Protein AF-A0A2V7U6R6-F1 (afdb_monomer)

pLDDT: mean 90.4, std 16.27, range [39.09, 98.88]

Secondary structure (DSSP, 8-state):
-------------------S---HHHHHHHHHHHTT-S-HHHHHHHHHHHHHH-GGGHHHHHHHTT-SSHHHHHHHHHHHHHHGGGGGGGHHHHHHHTT-S-HHHHHHHHHHHHHHGGGGGGGHHHHHHHTT-SSHHHHHHHHHHHHHH-GGGGGGHHHHHHHTTSGGGHHHHHHHHHHHH--

Structure (mmCIF, N/CA/C/O backbone):
data_AF-A0A2V7U6R6-F1
#
_entry.id   AF-A0A2V7U6R6-F1
#
loop_
_atom_site.group_PDB
_atom_site.id
_atom_site.type_symbol
_atom_site.label_atom_id
_atom_site.label_alt_id
_atom_site.label_comp_id
_atom_site.label_asym_id
_atom_site.label_entity_id
_atom_site.label_seq_id
_atom_site.pdbx_PDB_ins_code
_atom_site.Cartn_x
_atom_site.Cartn_y
_atom_site.Cartn_z
_atom_site.occupancy
_atom_site.B_iso_or_equiv
_atom_site.auth_seq_id
_atom_site.auth_comp_id
_atom_site.auth_asym_id
_atom_site.auth_atom_id
_atom_site.pdbx_PDB_model_num
ATOM 1 N N . MET A 1 1 ? -28.317 -16.680 -67.227 1.00 41.88 1 MET A N 1
ATOM 2 C CA . MET A 1 1 ? -26.909 -16.302 -67.481 1.00 41.88 1 MET A CA 1
ATOM 3 C C . MET A 1 1 ? -26.491 -15.256 -66.452 1.00 41.88 1 MET A C 1
ATOM 5 O O . MET A 1 1 ? -27.172 -14.253 -66.350 1.00 41.88 1 MET A O 1
ATOM 9 N N . ARG A 1 2 ? -25.462 -15.595 -65.658 1.00 39.09 2 ARG A N 1
ATOM 10 C CA . ARG A 1 2 ? -24.520 -14.801 -64.825 1.00 39.09 2 ARG A CA 1
ATOM 11 C C . ARG A 1 2 ? -24.892 -13.361 -64.386 1.00 39.09 2 ARG A C 1
ATOM 13 O O . ARG A 1 2 ? -25.171 -12.504 -65.210 1.00 39.09 2 ARG A O 1
ATOM 20 N N . ALA A 1 3 ? -24.781 -13.128 -63.071 1.00 47.62 3 ALA A N 1
ATOM 21 C CA . ALA A 1 3 ? -24.921 -11.853 -62.348 1.00 47.62 3 ALA A CA 1
ATOM 22 C C . ALA A 1 3 ? -23.912 -10.757 -62.784 1.00 47.62 3 ALA A C 1
ATOM 24 O O . ALA A 1 3 ? -22.981 -11.049 -63.536 1.00 47.62 3 ALA A O 1
ATOM 25 N N . PRO A 1 4 ? -24.006 -9.534 -62.216 1.00 53.16 4 PRO A N 1
ATOM 26 C CA . PRO A 1 4 ? -23.049 -9.269 -61.139 1.00 53.16 4 PRO A CA 1
ATOM 27 C C . PRO A 1 4 ? -23.605 -8.515 -59.920 1.00 53.16 4 PRO A C 1
ATOM 29 O O . PRO A 1 4 ? -24.472 -7.646 -60.001 1.00 53.16 4 PRO A O 1
ATOM 32 N N . LEU A 1 5 ? -23.015 -8.873 -58.779 1.00 45.84 5 LEU A N 1
ATOM 33 C CA . LEU A 1 5 ? -23.084 -8.196 -57.494 1.00 45.84 5 LEU A CA 1
ATOM 34 C C . LEU A 1 5 ? -22.634 -6.734 -57.633 1.00 45.84 5 LEU A C 1
ATOM 36 O O . LEU A 1 5 ? -21.580 -6.463 -58.209 1.00 45.84 5 LEU A O 1
ATOM 40 N N . ARG A 1 6 ? -23.383 -5.794 -57.043 1.00 50.56 6 ARG A N 1
ATOM 41 C CA . ARG A 1 6 ? -22.878 -4.439 -56.797 1.00 50.56 6 ARG A CA 1
ATOM 42 C C . ARG A 1 6 ? -22.172 -4.396 -55.444 1.00 50.56 6 ARG A C 1
ATOM 44 O O . ARG A 1 6 ? -22.779 -4.525 -54.388 1.00 50.56 6 ARG A O 1
ATOM 51 N N . LEU A 1 7 ? -20.861 -4.269 -55.583 1.00 43.19 7 LEU A N 1
ATOM 52 C CA . LEU A 1 7 ? -19.788 -4.084 -54.622 1.00 43.19 7 LEU A CA 1
ATOM 53 C C . LEU A 1 7 ? -20.146 -3.138 -53.459 1.00 43.19 7 LEU A C 1
ATOM 55 O O . LEU A 1 7 ? -20.506 -1.981 -53.670 1.00 43.19 7 LEU A O 1
ATOM 59 N N . ALA A 1 8 ? -19.970 -3.633 -52.236 1.00 49.09 8 ALA A N 1
ATOM 60 C CA . ALA A 1 8 ? -19.826 -2.821 -51.039 1.00 49.09 8 ALA A CA 1
ATOM 61 C C . ALA A 1 8 ? -18.382 -2.309 -50.957 1.00 49.09 8 ALA A C 1
ATOM 63 O O . ALA A 1 8 ? -17.461 -3.118 -50.917 1.00 49.09 8 ALA A O 1
ATOM 64 N N . VAL A 1 9 ? -18.184 -0.990 -50.893 1.00 46.62 9 VAL A N 1
ATOM 65 C CA . VAL A 1 9 ? -16.978 -0.378 -50.314 1.00 46.62 9 VAL A CA 1
ATOM 66 C C . VAL A 1 9 ? -17.414 0.916 -49.624 1.00 46.62 9 VAL A C 1
ATOM 68 O O . VAL A 1 9 ? -17.430 1.988 -50.222 1.00 46.62 9 VAL A O 1
ATOM 71 N N . LEU A 1 10 ? -17.809 0.813 -48.355 1.00 44.59 10 LEU A N 1
ATOM 72 C CA . LEU A 1 10 ? -17.808 1.968 -47.464 1.00 44.59 10 LEU A CA 1
ATOM 73 C C . LEU A 1 10 ? -16.345 2.205 -47.082 1.00 44.59 10 LEU A C 1
ATOM 75 O O . LEU A 1 10 ? -15.785 1.498 -46.247 1.00 44.59 10 LEU A O 1
ATOM 79 N N . LEU A 1 11 ? -15.711 3.170 -47.747 1.00 43.97 11 LEU A N 1
ATOM 80 C CA . LEU A 1 11 ? -14.450 3.752 -47.304 1.00 43.97 11 LEU A CA 1
ATOM 81 C C . LEU A 1 11 ? -14.722 4.481 -45.985 1.00 43.97 11 LEU A C 1
ATOM 83 O O . LEU A 1 11 ? -15.041 5.667 -45.971 1.00 43.97 11 LEU A O 1
ATOM 87 N N . VAL A 1 12 ? -14.618 3.763 -44.867 1.00 53.09 12 VAL A N 1
ATOM 88 C CA . VAL A 1 12 ? -14.392 4.402 -43.573 1.00 53.09 12 VAL A CA 1
ATOM 89 C C . VAL A 1 12 ? -12.974 4.947 -43.641 1.00 53.09 12 VAL A C 1
ATOM 91 O O . VAL A 1 12 ? -11.992 4.223 -43.487 1.00 53.09 12 VAL A O 1
ATOM 94 N N . SER A 1 13 ? -12.875 6.229 -43.964 1.00 52.53 13 SER A N 1
ATOM 95 C CA . SER A 1 13 ? -11.656 7.010 -43.852 1.00 52.53 13 SER A CA 1
ATOM 96 C C . SER A 1 13 ? -11.213 7.018 -42.388 1.00 52.53 13 SER A C 1
ATOM 98 O O . SER A 1 13 ? -11.663 7.843 -41.595 1.00 52.53 13 SER A O 1
ATOM 100 N N . LEU A 1 14 ? -10.350 6.070 -42.025 1.00 47.47 14 LEU A N 1
ATOM 101 C CA . LEU A 1 14 ? -9.523 6.147 -40.827 1.00 47.47 14 LEU A CA 1
ATOM 102 C C . LEU A 1 14 ? -8.648 7.402 -40.941 1.00 47.47 14 LEU A C 1
ATOM 104 O O . LEU A 1 14 ? -7.877 7.502 -41.900 1.00 47.47 14 LEU A O 1
ATOM 108 N N . PRO A 1 15 ? -8.693 8.343 -39.984 1.00 49.22 15 PRO A N 1
ATOM 109 C CA . PRO A 1 15 ? -7.621 9.307 -39.868 1.00 49.22 15 PRO A CA 1
ATOM 110 C C . PRO A 1 15 ? -6.382 8.556 -39.367 1.00 49.22 15 PRO A C 1
ATOM 112 O O . PRO A 1 15 ? -6.268 8.215 -38.190 1.00 49.22 15 PRO A O 1
ATOM 115 N N . LEU A 1 16 ? -5.442 8.293 -40.279 1.00 49.59 16 LEU A N 1
ATOM 116 C CA . LEU A 1 16 ? -4.039 8.095 -39.933 1.00 49.59 16 LEU A CA 1
ATOM 117 C C . LEU A 1 16 ? -3.507 9.409 -39.349 1.00 49.59 16 LEU A C 1
ATOM 119 O O . LEU A 1 16 ? -3.109 10.296 -40.098 1.00 49.59 16 LEU A O 1
ATOM 123 N N . ALA A 1 17 ? -3.498 9.532 -38.022 1.00 49.88 17 ALA A N 1
ATOM 124 C CA . ALA A 1 17 ? -2.688 10.521 -37.312 1.00 49.88 17 ALA A CA 1
ATOM 125 C C . ALA A 1 17 ? -2.580 10.182 -35.813 1.00 49.88 17 ALA A C 1
ATOM 127 O O . ALA A 1 17 ? -3.322 10.708 -34.991 1.00 49.88 17 ALA A O 1
ATOM 128 N N . ALA A 1 18 ? -1.618 9.333 -35.450 1.00 49.62 18 ALA A N 1
ATOM 129 C CA . ALA A 1 18 ? -1.009 9.338 -34.118 1.00 49.62 18 ALA A CA 1
ATOM 130 C C . ALA A 1 18 ? 0.429 8.819 -34.238 1.00 49.62 18 ALA A C 1
ATOM 132 O O . ALA A 1 18 ? 0.716 7.633 -34.092 1.00 49.62 18 ALA A O 1
ATOM 133 N N . GLY A 1 19 ? 1.336 9.725 -34.599 1.00 44.38 19 GLY A N 1
ATOM 134 C CA . GLY A 1 19 ? 2.766 9.459 -34.612 1.00 44.38 19 GLY A CA 1
ATOM 135 C C . GLY A 1 19 ? 3.331 9.272 -33.197 1.00 44.38 19 GLY A C 1
ATOM 136 O O . GLY A 1 19 ? 2.987 10.001 -32.275 1.00 44.38 19 GLY A O 1
ATOM 137 N N . CYS A 1 20 ? 4.236 8.302 -33.063 1.00 41.41 20 CYS A N 1
ATOM 138 C CA . CYS A 1 20 ? 5.447 8.296 -32.226 1.00 41.41 20 CYS A CA 1
ATOM 139 C C . CYS A 1 20 ? 5.399 8.586 -30.709 1.00 41.41 20 CYS A C 1
ATOM 141 O O . CYS A 1 20 ? 6.460 8.568 -30.081 1.00 41.41 20 CYS A O 1
ATOM 143 N N . ALA A 1 21 ? 4.245 8.753 -30.068 1.00 52.78 21 ALA A N 1
ATOM 144 C CA . ALA A 1 21 ? 4.157 8.573 -28.620 1.00 52.78 21 ALA A CA 1
ATOM 145 C C . ALA A 1 21 ? 4.098 7.063 -28.339 1.00 52.78 21 ALA A C 1
ATOM 147 O O . ALA A 1 21 ? 3.128 6.403 -28.706 1.00 52.78 21 ALA A O 1
ATOM 148 N N . ARG A 1 22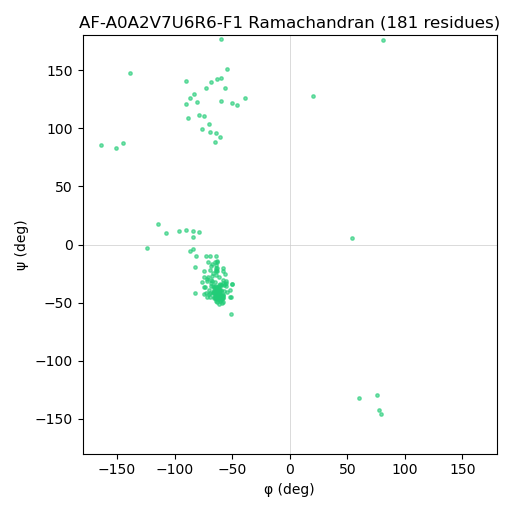 ? 5.145 6.477 -27.737 1.00 65.69 22 ARG A N 1
ATOM 149 C CA . ARG A 1 22 ? 5.073 5.089 -27.238 1.00 65.69 22 ARG A CA 1
ATOM 150 C C . ARG A 1 22 ? 3.800 4.963 -26.394 1.00 65.69 22 ARG A C 1
ATOM 152 O O . ARG A 1 22 ? 3.671 5.723 -25.437 1.00 65.69 22 ARG A O 1
ATOM 159 N N . ASN A 1 23 ? 2.894 4.046 -26.764 1.00 86.75 23 ASN A N 1
ATOM 160 C CA . ASN A 1 23 ? 1.659 3.781 -26.018 1.00 86.75 23 ASN A CA 1
ATOM 161 C C . ASN A 1 23 ? 2.019 3.676 -24.518 1.00 86.75 23 ASN A C 1
ATOM 163 O O . ASN A 1 23 ? 2.861 2.832 -24.188 1.00 86.75 23 ASN A O 1
ATOM 167 N N . PRO A 1 24 ? 1.467 4.534 -23.636 1.00 86.75 24 PRO A N 1
ATOM 168 C CA . PRO A 1 24 ? 1.816 4.547 -22.218 1.00 86.75 24 PRO A CA 1
ATOM 169 C C . PRO A 1 24 ? 1.613 3.180 -21.559 1.00 86.75 24 PRO A C 1
ATOM 171 O O . PRO A 1 24 ? 2.431 2.790 -20.736 1.00 86.75 24 PRO A O 1
ATOM 174 N N . GLU A 1 25 ? 0.619 2.404 -21.988 1.00 88.38 25 GLU A N 1
ATOM 175 C CA . GLU A 1 25 ? 0.381 1.044 -2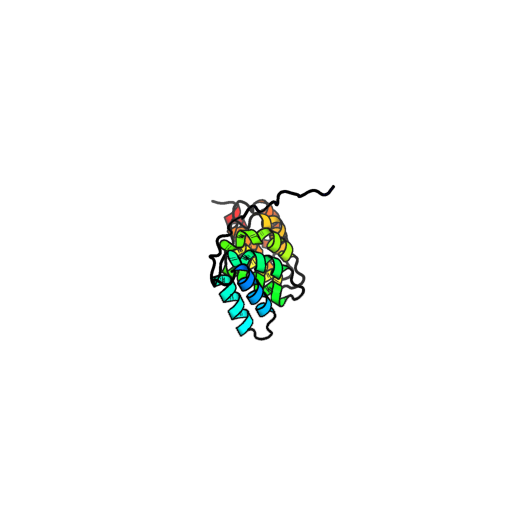1.491 1.00 88.38 25 GLU A CA 1
ATOM 176 C C . GLU A 1 25 ? 1.521 0.098 -21.875 1.00 88.38 25 GLU A C 1
ATOM 178 O O . GLU A 1 25 ? 2.059 -0.626 -21.040 1.00 88.38 25 GLU A O 1
ATOM 183 N N . ARG A 1 26 ? 1.957 0.152 -23.141 1.00 90.19 26 ARG A N 1
ATOM 184 C CA . ARG A 1 26 ? 3.098 -0.636 -23.625 1.00 90.19 26 ARG A CA 1
ATOM 185 C C . ARG A 1 26 ? 4.381 -0.234 -22.900 1.00 90.19 26 ARG A C 1
ATOM 187 O O . ARG A 1 26 ? 5.185 -1.090 -22.559 1.00 90.19 26 ARG A O 1
ATOM 194 N N . ARG A 1 27 ? 4.566 1.064 -22.642 1.00 92.81 27 ARG A N 1
ATOM 195 C CA . ARG A 1 27 ? 5.699 1.559 -21.852 1.00 92.81 27 ARG A CA 1
ATOM 196 C C . ARG A 1 27 ? 5.640 1.042 -20.415 1.00 92.81 27 ARG A C 1
ATOM 198 O O . ARG A 1 27 ? 6.676 0.647 -19.900 1.00 92.81 27 ARG A O 1
ATOM 205 N N . ALA A 1 28 ? 4.468 1.034 -19.782 1.00 94.81 28 ALA A N 1
ATOM 206 C CA . ALA A 1 28 ? 4.311 0.494 -18.436 1.00 94.81 28 ALA A CA 1
ATOM 207 C C . ALA A 1 28 ? 4.671 -0.996 -18.415 1.00 94.81 28 ALA A C 1
ATOM 209 O O . ALA A 1 28 ? 5.479 -1.399 -17.589 1.00 94.81 28 ALA A O 1
ATOM 210 N N . ALA A 1 29 ? 4.170 -1.782 -19.373 1.00 93.25 29 ALA A N 1
ATOM 211 C CA . ALA A 1 29 ? 4.504 -3.200 -19.509 1.00 93.25 29 ALA A CA 1
ATOM 212 C C . ALA A 1 29 ? 6.017 -3.437 -19.686 1.00 93.25 29 ALA A C 1
ATOM 214 O O . ALA A 1 29 ? 6.592 -4.246 -18.963 1.00 93.25 29 ALA A O 1
ATOM 215 N N . ASP A 1 30 ? 6.681 -2.673 -20.563 1.00 93.94 30 ASP A N 1
ATOM 216 C CA . ASP A 1 30 ? 8.139 -2.749 -20.750 1.00 93.94 30 ASP A CA 1
ATOM 217 C C . ASP A 1 30 ? 8.899 -2.432 -19.437 1.00 93.94 30 ASP A C 1
ATOM 219 O O . ASP A 1 30 ? 9.951 -3.007 -19.158 1.00 93.94 30 ASP A O 1
ATOM 223 N N . LEU A 1 31 ? 8.379 -1.521 -18.603 1.00 95.81 31 LEU A N 1
ATOM 224 C CA . LEU A 1 31 ? 8.958 -1.205 -17.292 1.00 95.81 31 LEU A CA 1
ATOM 225 C C . LEU A 1 31 ? 8.669 -2.274 -16.231 1.00 95.81 31 LEU A C 1
ATOM 227 O O . LEU A 1 31 ? 9.528 -2.492 -15.378 1.00 95.81 31 LEU A O 1
ATOM 231 N N . ILE A 1 32 ? 7.521 -2.960 -16.290 1.00 96.25 32 ILE A N 1
ATOM 232 C CA . ILE A 1 32 ? 7.226 -4.108 -15.417 1.00 96.25 32 ILE A CA 1
ATOM 233 C C . ILE A 1 32 ? 8.245 -5.228 -15.644 1.00 96.25 32 ILE A C 1
ATOM 235 O O . ILE A 1 32 ? 8.741 -5.801 -14.676 1.00 96.25 32 ILE A O 1
ATOM 239 N N . GLU A 1 33 ? 8.646 -5.487 -16.891 1.00 94.44 33 GLU A N 1
ATOM 240 C CA . GLU A 1 33 ? 9.696 -6.473 -17.185 1.00 94.44 33 GLU A CA 1
ATOM 241 C C . GLU A 1 33 ? 11.032 -6.124 -16.506 1.00 94.44 33 GLU A C 1
ATOM 243 O O . GLU A 1 33 ? 11.735 -7.004 -16.007 1.00 94.44 33 GLU A O 1
ATOM 248 N N . ASN A 1 34 ? 11.358 -4.835 -16.380 1.00 94.69 34 ASN A N 1
ATOM 249 C CA . ASN A 1 34 ? 12.570 -4.394 -15.685 1.00 94.69 34 ASN A CA 1
ATOM 250 C C . ASN A 1 34 ? 12.513 -4.594 -14.162 1.00 94.69 34 ASN A C 1
ATOM 252 O O . ASN A 1 34 ? 13.564 -4.587 -13.522 1.00 94.69 34 ASN A O 1
ATOM 256 N N . LEU A 1 35 ? 11.337 -4.836 -13.571 1.00 95.62 35 LEU A N 1
ATOM 257 C CA . LEU A 1 35 ? 11.227 -5.233 -12.160 1.00 95.62 35 LEU A CA 1
ATOM 258 C C . LEU A 1 35 ? 11.792 -6.643 -11.919 1.00 95.62 35 LEU A C 1
ATOM 260 O O . LEU A 1 35 ? 12.145 -6.984 -10.791 1.00 95.62 35 LEU A O 1
ATOM 264 N N . ARG A 1 36 ? 11.944 -7.447 -12.984 1.00 95.56 36 ARG A N 1
ATOM 265 C CA . ARG A 1 36 ? 12.642 -8.739 -12.957 1.00 95.56 36 ARG A CA 1
ATOM 266 C C . ARG A 1 36 ? 14.154 -8.616 -13.126 1.00 95.56 36 ARG A C 1
ATOM 268 O O . ARG A 1 36 ? 14.850 -9.635 -13.185 1.00 95.56 36 ARG A O 1
ATOM 275 N N . ASN A 1 37 ? 14.717 -7.414 -13.149 1.00 94.25 37 ASN A N 1
ATOM 276 C CA . ASN A 1 37 ? 16.164 -7.259 -13.230 1.00 94.25 37 ASN A CA 1
ATOM 277 C C . ASN A 1 37 ? 16.841 -7.643 -11.891 1.00 94.25 37 ASN A C 1
ATOM 279 O O . ASN A 1 37 ? 16.341 -7.256 -10.836 1.00 94.25 37 ASN A O 1
ATOM 283 N N . PRO A 1 38 ? 17.939 -8.427 -11.886 1.00 92.00 38 PRO A N 1
ATOM 284 C CA . PRO A 1 38 ? 18.696 -8.705 -10.661 1.00 92.00 38 PRO A CA 1
ATOM 285 C C . PRO A 1 38 ? 19.453 -7.480 -10.116 1.00 92.00 38 PRO A C 1
ATOM 287 O O . PRO A 1 38 ? 19.779 -7.451 -8.932 1.00 92.00 38 PRO A O 1
ATOM 290 N N . ASP A 1 39 ? 19.739 -6.474 -10.950 1.00 94.44 39 ASP A N 1
ATOM 291 C CA . ASP A 1 39 ? 20.316 -5.200 -10.517 1.00 94.44 39 ASP A CA 1
ATOM 292 C C . ASP A 1 39 ? 19.251 -4.350 -9.808 1.00 94.44 39 ASP A C 1
ATOM 294 O O . ASP A 1 39 ? 18.338 -3.810 -10.441 1.00 94.44 39 ASP A O 1
ATOM 298 N N . ALA A 1 40 ? 19.409 -4.177 -8.495 1.00 92.25 40 ALA A N 1
ATOM 299 C CA . ALA A 1 40 ? 18.534 -3.337 -7.681 1.00 92.25 40 ALA A CA 1
ATOM 300 C C . ALA A 1 40 ? 18.444 -1.898 -8.216 1.00 92.25 40 ALA A C 1
ATOM 302 O O . ALA A 1 40 ? 17.366 -1.308 -8.223 1.00 92.25 40 ALA A O 1
ATOM 303 N N . ALA A 1 41 ? 19.533 -1.347 -8.766 1.00 94.38 41 ALA A N 1
ATOM 304 C CA . ALA A 1 41 ? 19.508 -0.002 -9.329 1.00 94.38 41 ALA A CA 1
ATOM 305 C C . ALA A 1 41 ? 18.648 0.075 -10.603 1.00 94.38 41 ALA A C 1
ATOM 307 O O . ALA A 1 41 ? 18.061 1.123 -10.887 1.00 94.38 41 ALA A O 1
ATOM 308 N N . ALA A 1 42 ? 18.567 -1.007 -11.384 1.00 95.31 42 ALA A N 1
ATOM 309 C CA . ALA A 1 42 ? 17.678 -1.098 -12.539 1.00 95.31 42 ALA A CA 1
ATOM 310 C C . ALA A 1 42 ? 16.209 -1.179 -12.118 1.00 95.31 42 ALA A C 1
ATOM 312 O O . ALA A 1 42 ? 15.386 -0.462 -12.692 1.00 95.31 42 ALA A O 1
ATOM 313 N N . VAL A 1 43 ? 15.905 -1.970 -11.085 1.00 96.75 43 VAL A N 1
ATOM 314 C CA . VAL A 1 43 ? 14.559 -2.051 -10.499 1.00 96.75 43 VAL A CA 1
ATOM 315 C C . VAL A 1 43 ? 14.130 -0.683 -9.965 1.00 96.75 43 VAL A C 1
ATOM 317 O O . VAL A 1 43 ? 13.073 -0.184 -10.341 1.00 96.75 43 VAL A O 1
ATOM 320 N N . ASP A 1 44 ? 14.985 -0.008 -9.197 1.00 96.44 44 ASP A N 1
ATOM 321 C CA . ASP A 1 44 ? 14.705 1.322 -8.649 1.00 96.44 44 ASP A CA 1
ATOM 322 C C . ASP A 1 44 ? 14.451 2.373 -9.739 1.00 96.44 44 ASP A C 1
ATOM 324 O O . ASP A 1 44 ? 13.586 3.242 -9.598 1.00 96.44 44 ASP A O 1
ATOM 328 N N . ARG A 1 45 ? 15.201 2.317 -10.849 1.00 97.81 45 ARG A N 1
ATOM 329 C CA . ARG A 1 45 ? 14.954 3.182 -12.015 1.00 97.81 45 ARG A CA 1
ATOM 330 C C . ARG A 1 45 ? 13.589 2.893 -12.636 1.00 97.81 45 ARG A C 1
ATOM 332 O O . ARG A 1 45 ? 12.876 3.843 -12.952 1.00 97.81 45 ARG A O 1
ATOM 339 N N . ALA A 1 46 ? 13.229 1.622 -12.797 1.00 97.81 46 ALA A N 1
ATOM 340 C CA . ALA A 1 46 ? 11.940 1.229 -13.356 1.00 97.81 46 ALA A CA 1
ATOM 341 C C . ALA A 1 46 ? 10.774 1.667 -12.456 1.00 97.81 46 ALA A C 1
ATOM 343 O O . ALA A 1 46 ? 9.826 2.272 -12.951 1.00 97.81 46 ALA A O 1
ATOM 344 N N . VAL A 1 47 ? 10.885 1.469 -11.138 1.00 98.50 47 VAL A N 1
ATOM 345 C CA . VAL A 1 47 ? 9.903 1.944 -10.149 1.00 98.50 47 VAL A CA 1
ATOM 346 C C . VAL A 1 47 ? 9.726 3.459 -10.240 1.00 98.50 47 VAL A C 1
ATOM 348 O O . VAL A 1 47 ? 8.598 3.926 -10.375 1.00 98.50 47 VAL A O 1
ATOM 351 N N . ARG A 1 48 ? 10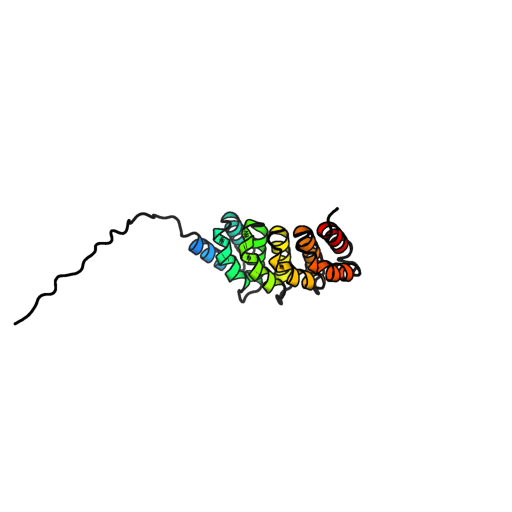.816 4.243 -10.251 1.00 98.38 48 ARG A N 1
ATOM 352 C CA . ARG A 1 48 ? 10.722 5.708 -10.403 1.00 98.38 48 ARG A CA 1
ATOM 353 C C . ARG A 1 48 ? 10.015 6.115 -11.691 1.00 98.38 48 ARG A C 1
ATOM 355 O O . ARG A 1 48 ? 9.150 6.980 -11.654 1.00 98.38 48 ARG A O 1
ATOM 362 N N . GLN A 1 49 ? 10.332 5.465 -12.807 1.00 98.19 49 GLN A N 1
ATOM 363 C CA . GLN A 1 49 ? 9.689 5.757 -14.088 1.00 98.19 49 GLN A CA 1
ATOM 364 C C . GLN A 1 49 ? 8.199 5.393 -14.091 1.00 98.19 49 GLN A C 1
ATOM 366 O O . GLN A 1 49 ? 7.406 6.129 -14.672 1.00 98.19 49 GLN A O 1
ATOM 371 N N . LEU A 1 50 ? 7.800 4.303 -13.429 1.00 98.31 50 LEU A N 1
ATOM 372 C CA . LEU A 1 50 ? 6.389 3.937 -13.248 1.00 98.31 50 LEU A CA 1
ATOM 373 C C . LEU A 1 50 ? 5.648 4.968 -12.383 1.00 98.31 50 LEU A C 1
ATOM 375 O O . LEU A 1 50 ? 4.526 5.347 -12.709 1.00 98.31 50 LEU A O 1
ATOM 379 N N . VAL A 1 51 ? 6.287 5.480 -11.327 1.00 98.50 51 VAL A N 1
ATOM 380 C CA . VAL A 1 51 ? 5.726 6.549 -10.484 1.00 98.50 51 VAL A CA 1
ATOM 381 C C . VAL A 1 51 ? 5.588 7.861 -11.265 1.00 98.50 51 VAL A C 1
ATOM 383 O O . VAL A 1 51 ? 4.537 8.497 -11.217 1.00 98.50 51 VAL A O 1
ATOM 386 N N . GLU A 1 52 ? 6.611 8.250 -12.030 1.00 97.88 52 GLU A N 1
ATOM 387 C CA . GLU A 1 52 ? 6.585 9.434 -12.902 1.00 97.88 52 GLU A CA 1
ATOM 388 C C . GLU A 1 52 ? 5.487 9.344 -13.970 1.00 97.88 52 GLU A C 1
ATOM 390 O O . GLU A 1 52 ? 4.893 10.360 -14.331 1.00 97.88 52 GLU A O 1
ATOM 395 N N . MET A 1 53 ? 5.193 8.135 -14.460 1.00 96.75 53 MET A N 1
ATOM 396 C CA . MET A 1 53 ? 4.103 7.909 -15.408 1.00 96.75 53 MET A CA 1
ATOM 397 C C . MET A 1 53 ? 2.724 8.196 -14.808 1.00 96.75 53 MET A C 1
ATOM 399 O O . MET A 1 53 ? 1.852 8.659 -15.539 1.00 96.75 53 MET A O 1
ATOM 403 N N . GLY A 1 54 ? 2.521 7.974 -13.508 1.00 97.06 54 GLY A N 1
ATOM 404 C CA . GLY A 1 54 ? 1.253 8.264 -12.840 1.00 97.06 54 GLY A CA 1
ATOM 405 C C . GLY A 1 54 ? 0.175 7.195 -13.061 1.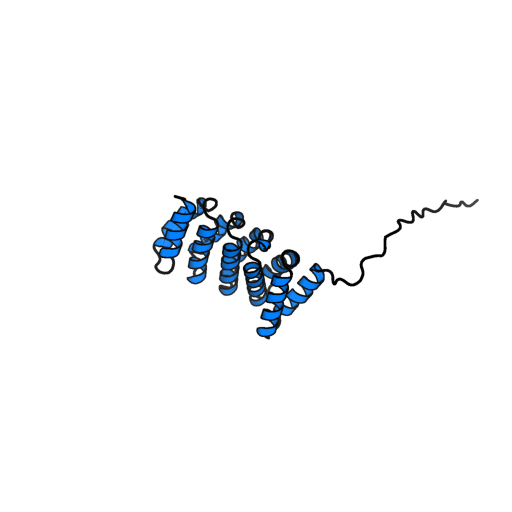00 97.06 54 GLY A C 1
ATOM 406 O O . GLY A 1 54 ? 0.464 6.006 -13.180 1.00 97.06 54 GLY A O 1
ATOM 407 N N . GLU A 1 55 ? -1.084 7.633 -13.137 1.00 96.50 55 GLU A N 1
ATOM 408 C CA . GLU A 1 55 ? -2.270 6.773 -13.311 1.00 96.50 55 GLU A CA 1
ATOM 409 C C . GLU A 1 55 ? -2.182 5.782 -14.490 1.00 96.50 55 GLU A C 1
ATOM 411 O O . GLU A 1 55 ? -2.549 4.623 -14.300 1.00 96.50 55 GLU A O 1
ATOM 416 N N . PRO A 1 56 ? -1.617 6.129 -15.668 1.00 96.44 56 PRO A N 1
ATOM 417 C CA . PRO A 1 56 ? -1.445 5.171 -16.765 1.00 96.44 56 PRO A CA 1
ATOM 418 C C . PRO A 1 56 ? -0.613 3.923 -16.425 1.00 96.44 56 PRO A C 1
ATOM 420 O O . PRO A 1 56 ? -0.701 2.926 -17.138 1.00 96.44 56 PRO A O 1
ATOM 423 N N . ALA A 1 57 ? 0.208 3.954 -15.368 1.00 98.00 57 ALA A N 1
ATOM 424 C CA . ALA A 1 57 ? 0.961 2.785 -14.914 1.00 98.00 57 ALA A CA 1
ATOM 425 C C . ALA A 1 57 ? 0.131 1.837 -14.027 1.00 98.00 57 ALA A C 1
ATOM 427 O O . ALA A 1 57 ? 0.491 0.667 -13.886 1.00 98.00 57 ALA A O 1
ATOM 428 N N . VAL A 1 58 ? -0.978 2.307 -13.443 1.00 98.50 58 VAL A N 1
ATOM 429 C CA . VAL A 1 58 ? -1.761 1.567 -12.439 1.00 98.50 58 VAL A CA 1
ATOM 430 C C . VAL A 1 58 ? -2.283 0.222 -12.962 1.00 98.50 58 VAL A C 1
ATOM 432 O O . VAL A 1 58 ? -2.081 -0.772 -12.263 1.00 98.50 58 VAL A O 1
ATOM 435 N N . PRO A 1 59 ? -2.850 0.100 -14.183 1.00 98.31 59 PRO A N 1
ATOM 436 C CA . PRO A 1 59 ? -3.303 -1.199 -14.689 1.00 98.31 59 PRO A CA 1
ATOM 437 C C . PRO A 1 59 ? -2.179 -2.241 -14.786 1.00 98.31 59 PRO A C 1
ATOM 439 O O . PRO A 1 59 ? -2.371 -3.401 -14.427 1.00 98.31 59 PRO A O 1
ATOM 442 N N . ALA A 1 60 ? -0.981 -1.830 -15.215 1.00 98.25 60 ALA A N 1
ATOM 443 C CA . ALA A 1 60 ? 0.174 -2.723 -15.303 1.00 98.25 60 ALA A CA 1
ATOM 444 C C . ALA A 1 60 ? 0.695 -3.122 -13.911 1.00 98.25 60 ALA A C 1
ATOM 446 O O . ALA A 1 60 ? 1.037 -4.281 -13.684 1.00 98.25 60 ALA A O 1
ATOM 447 N N . LEU A 1 61 ? 0.696 -2.184 -12.960 1.00 98.69 61 LEU A N 1
ATOM 448 C CA . LEU A 1 61 ? 1.066 -2.440 -11.566 1.00 98.69 61 LEU A CA 1
ATOM 449 C C . LEU A 1 61 ? 0.082 -3.393 -10.868 1.00 98.69 61 LEU A C 1
ATOM 451 O O . LEU A 1 61 ? 0.513 -4.260 -10.112 1.00 98.69 61 LEU A O 1
ATOM 455 N N . ILE A 1 62 ? -1.219 -3.296 -11.164 1.00 98.81 62 ILE A N 1
ATOM 456 C CA . ILE A 1 62 ? -2.244 -4.233 -10.673 1.00 98.81 62 ILE A CA 1
ATOM 457 C C . ILE A 1 62 ? -1.953 -5.664 -11.141 1.00 98.81 62 ILE A C 1
ATOM 459 O O . ILE A 1 62 ? -2.069 -6.604 -10.355 1.00 98.81 62 ILE A O 1
ATOM 463 N N . LEU A 1 63 ? -1.548 -5.845 -12.402 1.00 98.31 63 LEU A N 1
ATOM 464 C CA . LEU A 1 63 ? -1.150 -7.160 -12.910 1.00 98.31 63 LEU A CA 1
ATOM 465 C C . LEU A 1 63 ? 0.137 -7.655 -12.234 1.00 98.31 63 LEU A C 1
ATOM 467 O O . LEU A 1 63 ? 0.213 -8.817 -11.838 1.00 98.31 63 LEU A O 1
ATOM 471 N N . ALA A 1 64 ? 1.117 -6.771 -12.037 1.00 98.44 64 ALA A N 1
ATOM 472 C CA . ALA A 1 64 ? 2.391 -7.101 -11.399 1.00 98.44 64 ALA A CA 1
ATOM 473 C C . ALA A 1 64 ? 2.260 -7.478 -9.909 1.00 98.44 64 ALA A C 1
ATOM 475 O O . ALA A 1 64 ? 3.064 -8.258 -9.407 1.00 98.44 64 ALA A O 1
ATOM 476 N N . LEU A 1 65 ? 1.216 -7.021 -9.205 1.00 98.69 65 LEU A N 1
ATOM 477 C CA . LEU A 1 65 ? 0.884 -7.502 -7.853 1.00 98.69 65 LEU A CA 1
ATOM 478 C C . LEU A 1 65 ? 0.513 -8.994 -7.806 1.00 98.69 65 LEU A C 1
ATOM 480 O O . LEU A 1 65 ? 0.466 -9.566 -6.722 1.00 98.69 65 LEU A O 1
ATOM 484 N N . LYS A 1 66 ? 0.243 -9.633 -8.949 1.00 98.25 66 LYS A N 1
ATOM 485 C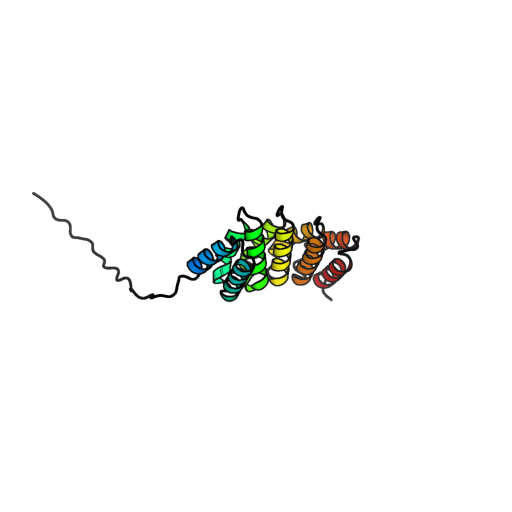 CA . LYS A 1 66 ? -0.099 -11.063 -9.054 1.00 98.25 66 LYS A CA 1
ATOM 486 C C . LYS A 1 66 ? 1.037 -11.895 -9.655 1.00 98.25 66 LYS A C 1
ATOM 488 O O . LYS A 1 66 ? 0.837 -13.062 -9.981 1.00 98.25 66 LYS A O 1
ATOM 493 N N . ASP A 1 67 ? 2.216 -11.297 -9.814 1.00 98.44 67 ASP A N 1
ATOM 494 C CA . ASP A 1 67 ? 3.375 -11.948 -10.412 1.00 98.44 67 ASP A CA 1
ATOM 495 C C . ASP A 1 67 ? 3.858 -13.153 -9.577 1.00 98.44 67 ASP A C 1
ATOM 497 O O . ASP A 1 67 ? 3.840 -13.082 -8.341 1.00 98.44 67 ASP A O 1
ATOM 501 N N . PRO A 1 68 ? 4.318 -14.260 -10.193 1.00 97.62 68 PRO A N 1
ATOM 502 C CA . PRO A 1 68 ? 4.875 -15.393 -9.452 1.00 97.62 68 PRO A CA 1
ATOM 503 C C . PRO A 1 68 ? 6.076 -15.019 -8.568 1.00 97.62 68 PRO A C 1
ATOM 505 O O . PRO A 1 68 ? 6.270 -15.622 -7.509 1.00 97.62 68 PRO A O 1
ATOM 508 N N . GLU A 1 69 ? 6.868 -14.016 -8.948 1.00 97.56 69 GLU A N 1
ATOM 509 C CA . GLU A 1 69 ? 8.064 -13.613 -8.217 1.00 97.56 69 GLU A CA 1
ATOM 510 C C . GLU A 1 69 ? 7.752 -12.549 -7.154 1.00 97.56 69 GLU A C 1
ATOM 512 O O . GLU A 1 69 ? 7.326 -11.434 -7.458 1.00 97.56 69 GLU A O 1
ATOM 517 N N . ALA A 1 70 ? 8.044 -12.854 -5.884 1.00 97.75 70 ALA A N 1
ATOM 518 C CA . ALA A 1 70 ? 7.774 -11.947 -4.761 1.00 97.75 70 ALA A CA 1
ATOM 519 C C . ALA A 1 70 ? 8.442 -10.571 -4.922 1.00 97.75 70 ALA A C 1
ATOM 521 O O . ALA A 1 70 ? 7.848 -9.550 -4.584 1.00 97.75 70 ALA A O 1
ATOM 522 N N . ARG A 1 71 ? 9.639 -10.521 -5.521 1.00 96.38 71 ARG A N 1
ATOM 523 C CA . ARG A 1 71 ? 10.345 -9.261 -5.804 1.00 96.38 71 ARG A CA 1
ATOM 524 C C . ARG A 1 71 ? 9.586 -8.348 -6.772 1.00 96.38 71 ARG A C 1
ATOM 526 O O . ARG A 1 71 ? 9.599 -7.137 -6.583 1.00 96.38 71 ARG A O 1
ATOM 533 N N . VAL A 1 72 ? 8.895 -8.911 -7.768 1.00 98.38 72 VAL A N 1
ATOM 534 C CA . VAL A 1 72 ? 8.094 -8.133 -8.725 1.00 98.38 72 VAL A CA 1
ATOM 535 C C . VAL A 1 72 ? 6.855 -7.595 -8.024 1.00 98.38 72 VAL A C 1
ATOM 537 O O . VAL A 1 72 ? 6.569 -6.404 -8.128 1.00 98.38 72 VAL A O 1
ATOM 540 N N . ARG A 1 73 ? 6.174 -8.438 -7.235 1.00 98.69 73 ARG A N 1
ATOM 541 C CA . ARG A 1 73 ? 5.018 -8.017 -6.428 1.00 98.69 73 ARG A CA 1
ATOM 542 C C . ARG A 1 73 ? 5.383 -6.907 -5.441 1.00 98.69 73 ARG A C 1
ATOM 544 O O . ARG A 1 73 ? 4.668 -5.913 -5.339 1.00 98.69 73 ARG A O 1
ATOM 551 N N . ASN A 1 74 ? 6.518 -7.038 -4.754 1.00 98.25 74 ASN A N 1
ATOM 552 C CA . ASN A 1 74 ? 7.018 -6.030 -3.821 1.00 98.25 74 ASN A CA 1
ATOM 553 C C . ASN A 1 74 ? 7.358 -4.712 -4.539 1.00 98.25 74 ASN A C 1
ATOM 555 O O . ASN A 1 74 ? 6.927 -3.648 -4.093 1.00 98.25 74 ASN A O 1
ATOM 559 N N . ALA A 1 75 ? 8.054 -4.770 -5.678 1.00 98.44 75 ALA A N 1
ATOM 560 C CA . ALA A 1 75 ? 8.369 -3.582 -6.467 1.00 98.44 75 ALA A CA 1
ATOM 561 C C . ALA A 1 75 ? 7.105 -2.895 -7.017 1.00 98.44 75 ALA A C 1
ATOM 563 O O . ALA A 1 75 ? 7.022 -1.666 -7.016 1.00 98.44 75 ALA A O 1
ATOM 564 N N . ALA A 1 76 ? 6.092 -3.668 -7.419 1.00 98.75 76 ALA A N 1
ATOM 565 C CA . ALA A 1 76 ? 4.796 -3.138 -7.831 1.00 98.75 76 ALA A CA 1
ATOM 566 C C . ALA A 1 76 ? 4.082 -2.420 -6.675 1.00 98.75 76 ALA A C 1
ATOM 568 O O . ALA A 1 76 ? 3.612 -1.295 -6.845 1.00 98.75 76 ALA A O 1
ATOM 569 N N . ALA A 1 77 ? 4.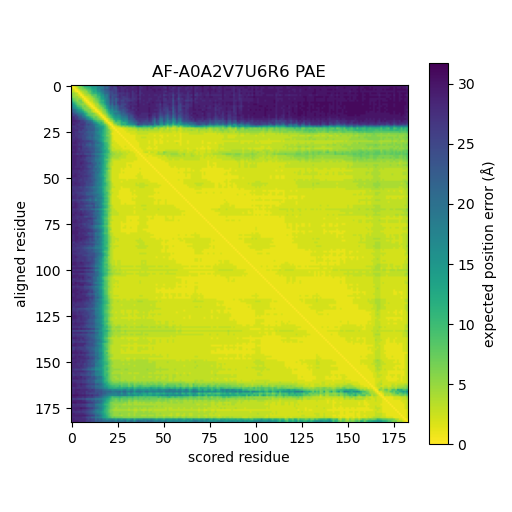064 -3.021 -5.480 1.00 98.81 77 ALA A N 1
ATOM 570 C CA . ALA A 1 77 ? 3.519 -2.386 -4.283 1.00 98.81 77 ALA A CA 1
ATOM 571 C C . ALA A 1 77 ? 4.277 -1.094 -3.918 1.00 98.81 77 ALA A C 1
ATOM 573 O O . ALA A 1 77 ? 3.652 -0.092 -3.581 1.00 98.81 77 ALA A O 1
ATOM 574 N N . SER A 1 78 ? 5.606 -1.080 -4.062 1.00 98.56 78 SER A N 1
ATOM 575 C CA . SER A 1 78 ? 6.444 0.110 -3.853 1.00 98.56 78 SER A CA 1
ATOM 576 C C . SER A 1 78 ? 6.124 1.239 -4.844 1.00 98.56 78 SER A C 1
ATOM 578 O O . SER A 1 78 ? 5.983 2.399 -4.451 1.00 98.56 78 SER A O 1
ATOM 580 N N . ALA A 1 79 ? 5.922 0.916 -6.124 1.00 98.75 79 ALA A N 1
ATOM 581 C CA . ALA A 1 79 ? 5.501 1.899 -7.121 1.00 98.75 79 ALA A CA 1
ATOM 582 C C . ALA A 1 79 ? 4.097 2.454 -6.822 1.00 98.75 79 ALA A C 1
ATOM 584 O O . ALA A 1 79 ? 3.890 3.664 -6.884 1.00 98.75 79 ALA A O 1
ATOM 585 N N . LEU A 1 80 ? 3.143 1.598 -6.434 1.00 98.81 80 LEU A N 1
ATOM 586 C CA . LEU A 1 80 ? 1.801 2.029 -6.019 1.00 98.81 80 LEU A CA 1
ATOM 587 C C . LEU A 1 80 ? 1.848 2.912 -4.766 1.00 98.81 80 LEU A C 1
ATOM 589 O O . LEU A 1 80 ? 1.136 3.911 -4.694 1.00 98.81 80 LEU A O 1
ATOM 593 N N . TRP A 1 81 ? 2.738 2.608 -3.818 1.00 98.75 81 TRP A N 1
ATOM 594 C CA . TRP A 1 81 ? 2.986 3.469 -2.666 1.00 98.75 81 TRP A CA 1
ATOM 595 C C . TRP A 1 81 ? 3.473 4.860 -3.084 1.00 98.75 81 TRP A C 1
ATOM 597 O O . TRP A 1 81 ? 2.913 5.855 -2.619 1.00 98.75 81 TRP A O 1
ATOM 607 N N . GLY A 1 82 ? 4.440 4.928 -4.005 1.00 98.62 82 GLY A N 1
ATOM 608 C CA . GLY A 1 82 ? 4.957 6.183 -4.559 1.00 98.62 82 GLY A CA 1
ATOM 609 C C . GLY A 1 82 ? 3.931 6.992 -5.365 1.00 98.62 82 GLY A C 1
ATOM 610 O O . GLY A 1 82 ? 4.036 8.216 -5.428 1.00 98.62 82 GLY A O 1
ATOM 611 N N . LEU A 1 83 ? 2.920 6.340 -5.948 1.00 98.69 83 LEU A N 1
ATOM 612 C CA . LEU A 1 83 ? 1.803 7.007 -6.629 1.00 98.69 83 LEU A CA 1
ATOM 613 C C . LEU A 1 83 ? 0.804 7.653 -5.654 1.00 98.69 83 LEU A C 1
ATOM 615 O O . LEU A 1 83 ? 0.152 8.641 -6.012 1.00 98.69 83 LEU A O 1
ATOM 619 N N . GLY A 1 84 ? 0.676 7.116 -4.437 1.00 98.56 84 GLY A N 1
ATOM 620 C CA . GLY A 1 84 ? -0.234 7.634 -3.416 1.00 98.56 84 GLY A CA 1
ATOM 621 C C . GLY A 1 84 ? -1.700 7.603 -3.874 1.00 98.56 84 GLY A C 1
ATOM 622 O O . GLY A 1 84 ? -2.135 6.592 -4.425 1.00 98.56 84 GLY A O 1
ATOM 623 N N . PRO A 1 85 ? -2.478 8.694 -3.722 1.00 98.50 85 PRO A N 1
ATOM 624 C CA . PRO A 1 85 ? -3.903 8.723 -4.088 1.00 98.50 85 PRO A CA 1
ATOM 625 C C . PRO A 1 85 ? -4.215 8.341 -5.546 1.00 98.50 85 PRO A C 1
ATOM 627 O O . PRO A 1 85 ? -5.292 7.828 -5.845 1.00 98.50 85 PRO A O 1
ATOM 630 N N . LYS A 1 86 ? -3.259 8.523 -6.468 1.00 98.44 86 LYS A N 1
ATOM 631 C CA . LYS A 1 86 ? -3.406 8.118 -7.878 1.00 98.44 86 LYS A CA 1
ATOM 632 C C . LYS A 1 86 ? -3.553 6.602 -8.059 1.00 98.44 86 LYS A C 1
ATOM 634 O O . LYS A 1 86 ? -3.996 6.159 -9.107 1.00 98.44 86 LYS A O 1
ATOM 639 N N . ALA A 1 87 ? -3.193 5.805 -7.053 1.00 98.56 87 ALA A N 1
ATOM 640 C CA . ALA A 1 87 ? -3.288 4.350 -7.075 1.00 98.56 87 ALA A CA 1
ATOM 641 C C . ALA A 1 87 ? -4.630 3.798 -6.547 1.00 98.56 87 ALA A C 1
ATOM 643 O O . ALA A 1 87 ? -4.722 2.599 -6.292 1.00 98.56 87 ALA A O 1
ATOM 644 N N . HIS A 1 88 ? -5.669 4.624 -6.362 1.00 98.50 88 HIS A N 1
ATOM 645 C CA . HIS A 1 88 ? -6.945 4.187 -5.771 1.00 98.50 88 HIS A CA 1
ATOM 646 C C . HIS A 1 88 ? -7.607 3.000 -6.503 1.00 98.50 88 HIS A C 1
ATOM 648 O O . HIS A 1 88 ? -8.161 2.117 -5.849 1.00 98.50 88 HIS A O 1
ATOM 654 N N . ASP A 1 89 ? -7.468 2.897 -7.828 1.00 98.56 89 ASP A N 1
ATOM 655 C CA . ASP A 1 89 ? -7.979 1.753 -8.603 1.00 98.56 89 ASP A CA 1
ATOM 656 C C . ASP A 1 89 ? -7.307 0.415 -8.238 1.00 98.56 89 ASP A C 1
ATOM 658 O O . ASP A 1 89 ? -7.867 -0.659 -8.468 1.00 98.56 89 ASP A O 1
ATOM 662 N N . ALA A 1 90 ? -6.122 0.446 -7.617 1.00 98.75 90 ALA A N 1
ATOM 663 C CA . ALA A 1 90 ? -5.424 -0.752 -7.161 1.00 98.75 90 ALA A CA 1
ATOM 664 C C . ALA A 1 90 ? -5.932 -1.283 -5.811 1.00 98.75 90 ALA A C 1
ATOM 666 O O . ALA A 1 90 ? -5.566 -2.398 -5.434 1.00 98.75 90 ALA A O 1
ATOM 667 N N . VAL A 1 91 ? -6.778 -0.538 -5.083 1.00 98.88 91 VAL A N 1
ATOM 668 C CA . VAL A 1 91 ? -7.221 -0.883 -3.717 1.00 98.88 91 VAL A CA 1
ATOM 669 C C . VAL A 1 91 ? -7.783 -2.307 -3.598 1.00 98.88 91 VAL A C 1
ATOM 671 O O . VAL A 1 91 ? -7.371 -2.997 -2.663 1.00 98.88 91 VAL A O 1
ATOM 674 N N . PRO A 1 92 ? -8.650 -2.813 -4.501 1.00 98.75 92 PRO A N 1
ATOM 675 C CA . PRO A 1 92 ? -9.146 -4.187 -4.393 1.00 98.75 92 PRO A CA 1
ATOM 676 C C . PRO A 1 92 ? -8.025 -5.233 -4.466 1.00 98.75 92 PRO A C 1
ATOM 678 O O . PRO A 1 92 ? -7.992 -6.162 -3.664 1.00 98.75 92 PRO A O 1
ATOM 681 N N . THR A 1 93 ? -7.062 -5.046 -5.373 1.00 98.81 93 THR A N 1
ATOM 682 C CA . THR A 1 93 ? -5.942 -5.988 -5.545 1.00 98.81 93 THR A CA 1
ATOM 683 C C . THR A 1 93 ? -4.931 -5.869 -4.403 1.00 98.81 93 THR A C 1
ATOM 685 O O . THR A 1 93 ? -4.417 -6.875 -3.923 1.00 98.81 93 THR A O 1
ATOM 688 N N . LEU A 1 94 ? -4.683 -4.655 -3.904 1.00 98.88 94 LEU A N 1
ATOM 689 C CA . LEU A 1 94 ? -3.882 -4.435 -2.699 1.00 98.88 94 LEU A CA 1
ATOM 690 C C . LEU A 1 94 ? -4.532 -5.093 -1.470 1.00 98.88 94 LEU A C 1
ATOM 692 O O . LEU A 1 94 ? -3.840 -5.706 -0.664 1.00 98.88 94 LEU A O 1
ATOM 696 N N . ALA A 1 95 ? -5.859 -5.036 -1.332 1.00 98.81 95 ALA A N 1
ATOM 697 C CA . ALA A 1 95 ? -6.562 -5.696 -0.232 1.00 98.81 95 ALA A CA 1
ATOM 698 C C . ALA A 1 95 ? -6.396 -7.228 -0.263 1.00 98.81 95 ALA A C 1
ATOM 700 O O . ALA A 1 95 ? -6.239 -7.839 0.794 1.00 98.81 95 ALA A O 1
ATOM 701 N N . GLU A 1 96 ? -6.388 -7.842 -1.451 1.00 98.62 96 GLU A N 1
ATOM 702 C CA . GLU A 1 96 ? -6.061 -9.265 -1.633 1.00 98.62 96 GLU A CA 1
ATOM 703 C C . GLU A 1 96 ? -4.598 -9.557 -1.255 1.00 98.62 96 GLU A C 1
ATOM 705 O O . GLU A 1 96 ? -4.319 -10.500 -0.512 1.00 98.62 96 GLU A O 1
ATOM 710 N N . ALA A 1 97 ? -3.665 -8.712 -1.704 1.00 98.62 97 ALA A N 1
ATOM 711 C CA . ALA A 1 97 ? -2.227 -8.879 -1.490 1.00 98.62 97 ALA A CA 1
ATOM 712 C C . ALA A 1 97 ? -1.774 -8.676 -0.027 1.00 98.62 97 ALA A C 1
ATOM 714 O O . ALA A 1 97 ? -0.654 -9.035 0.331 1.00 98.62 97 ALA A O 1
ATOM 715 N N . LEU A 1 98 ? -2.642 -8.187 0.869 1.00 98.62 98 LEU A N 1
ATOM 716 C CA . LEU A 1 98 ? -2.385 -8.212 2.317 1.00 98.62 98 LEU A CA 1
ATOM 717 C C . LEU A 1 98 ? -2.280 -9.639 2.883 1.00 98.62 98 LEU A C 1
ATOM 719 O O . LEU A 1 98 ? -1.807 -9.809 4.003 1.00 98.62 98 LEU A O 1
ATOM 723 N N . ALA A 1 99 ? -2.710 -10.659 2.137 1.00 97.94 99 ALA A N 1
ATOM 724 C CA . ALA A 1 99 ? -2.552 -12.067 2.494 1.00 97.94 99 ALA A CA 1
ATOM 725 C C . ALA A 1 99 ? -1.321 -12.733 1.843 1.00 97.94 99 ALA A C 1
ATOM 727 O O . ALA A 1 99 ? -1.212 -13.958 1.883 1.00 97.94 99 ALA A O 1
ATOM 728 N N . ASP A 1 100 ? -0.407 -11.964 1.235 1.00 98.69 100 ASP A N 1
ATOM 729 C CA . ASP A 1 100 ? 0.771 -12.527 0.567 1.00 98.69 100 ASP A CA 1
ATOM 730 C C . ASP A 1 100 ? 1.661 -13.335 1.529 1.00 98.69 100 ASP A C 1
ATOM 732 O O . ASP A 1 100 ? 1.861 -12.986 2.699 1.00 98.69 100 ASP A O 1
ATOM 736 N N . ASN A 1 101 ? 2.235 -14.426 1.022 1.00 97.44 101 ASN A N 1
ATOM 737 C CA . ASN A 1 101 ? 3.127 -15.287 1.795 1.00 97.44 101 ASN A CA 1
ATOM 738 C C . ASN A 1 101 ? 4.450 -14.590 2.150 1.00 97.44 101 ASN A C 1
ATOM 740 O O . ASN A 1 101 ? 5.051 -14.923 3.174 1.00 97.44 101 ASN A O 1
ATOM 744 N N . ASP A 1 102 ? 4.878 -13.622 1.341 1.00 98.31 102 ASP A N 1
ATOM 745 C CA . ASP A 1 102 ? 6.079 -12.818 1.540 1.00 98.31 102 ASP A CA 1
ATOM 746 C C . ASP A 1 102 ? 5.774 -11.595 2.421 1.00 98.31 102 ASP A C 1
ATOM 748 O O . ASP A 1 102 ? 4.825 -10.846 2.191 1.00 98.31 102 ASP A O 1
ATOM 752 N N . ASP A 1 103 ? 6.529 -11.420 3.503 1.00 96.81 103 ASP A N 1
ATOM 753 C CA . ASP A 1 103 ? 6.380 -10.296 4.435 1.00 96.81 103 ASP A CA 1
ATOM 754 C C . ASP A 1 103 ? 6.776 -8.947 3.827 1.00 96.81 103 ASP A C 1
ATOM 756 O O . ASP A 1 103 ? 6.092 -7.954 4.083 1.00 96.81 103 ASP A O 1
ATOM 760 N N . GLY A 1 104 ? 7.794 -8.917 2.966 1.00 97.62 104 GLY A N 1
ATOM 761 C CA . GLY A 1 104 ? 8.165 -7.744 2.183 1.00 97.62 104 GLY A CA 1
ATOM 762 C C . GLY A 1 104 ? 7.019 -7.266 1.292 1.00 97.62 104 GLY A C 1
ATOM 763 O O . GLY A 1 104 ? 6.719 -6.070 1.256 1.00 97.62 104 GLY A O 1
ATOM 764 N N . VAL A 1 105 ? 6.329 -8.178 0.602 1.00 98.75 105 VAL A N 1
ATOM 765 C CA . VAL A 1 105 ? 5.131 -7.839 -0.187 1.00 98.75 105 VAL A CA 1
ATOM 766 C C . VAL A 1 105 ? 4.029 -7.282 0.713 1.00 98.75 105 VAL A C 1
ATOM 768 O O . VAL A 1 105 ? 3.539 -6.185 0.443 1.00 98.75 105 VAL A O 1
ATOM 771 N N . ARG A 1 106 ? 3.679 -7.966 1.815 1.00 98.69 106 ARG A N 1
ATOM 772 C CA . ARG A 1 106 ? 2.641 -7.479 2.748 1.00 98.69 106 ARG A CA 1
ATOM 773 C C . ARG A 1 106 ? 2.960 -6.083 3.292 1.00 98.69 106 ARG A C 1
ATOM 775 O O . ARG A 1 106 ? 2.062 -5.244 3.375 1.00 98.69 106 ARG A O 1
ATOM 782 N N . LEU A 1 107 ? 4.227 -5.814 3.616 1.00 98.56 107 LEU A N 1
ATOM 783 C CA . LEU A 1 107 ? 4.690 -4.508 4.085 1.00 98.56 107 LEU A CA 1
ATOM 784 C C . LEU A 1 107 ? 4.525 -3.420 3.012 1.00 98.56 107 LEU A C 1
ATOM 786 O O . LEU A 1 107 ? 3.960 -2.362 3.292 1.00 98.56 107 LEU A O 1
ATOM 790 N N . GLY A 1 108 ? 4.963 -3.683 1.778 1.00 98.62 108 GLY A N 1
ATOM 791 C CA . GLY A 1 108 ? 4.797 -2.740 0.667 1.00 98.62 108 GLY A CA 1
ATOM 792 C C . GLY A 1 108 ? 3.325 -2.445 0.367 1.00 98.62 108 GLY A C 1
ATOM 793 O O . GLY A 1 108 ? 2.945 -1.296 0.150 1.00 98.62 108 GLY A O 1
ATOM 794 N N . VAL A 1 109 ? 2.474 -3.470 0.425 1.00 98.88 109 VAL A N 1
ATOM 795 C CA . VAL A 1 109 ? 1.029 -3.354 0.191 1.00 98.88 109 VAL A CA 1
ATOM 796 C C . VAL A 1 109 ? 0.357 -2.482 1.248 1.00 98.88 109 VAL A C 1
ATOM 798 O O . VAL A 1 109 ? -0.420 -1.590 0.908 1.00 98.88 109 VAL A O 1
ATOM 801 N N . VAL A 1 110 ? 0.653 -2.706 2.531 1.00 98.69 110 VAL A N 1
ATOM 802 C CA . VAL A 1 110 ? 0.037 -1.914 3.602 1.00 98.69 110 VAL A CA 1
ATOM 803 C C . VAL A 1 110 ? 0.514 -0.460 3.586 1.00 98.69 110 VAL A C 1
ATOM 805 O O . VAL A 1 110 ? -0.278 0.442 3.857 1.00 98.69 110 VAL A O 1
ATOM 808 N N . MET A 1 111 ? 1.769 -0.216 3.193 1.00 98.75 111 MET A N 1
ATOM 809 C CA . MET A 1 111 ? 2.274 1.135 2.945 1.00 98.75 111 MET A CA 1
ATOM 810 C C . MET A 1 111 ? 1.532 1.805 1.785 1.00 98.75 111 MET A C 1
ATOM 812 O O . MET A 1 111 ? 1.119 2.952 1.923 1.00 98.75 111 MET A O 1
ATOM 816 N N . ALA A 1 112 ? 1.301 1.100 0.673 1.00 98.88 112 ALA A N 1
ATOM 817 C CA . ALA A 1 112 ? 0.543 1.640 -0.455 1.00 98.88 112 ALA A CA 1
ATOM 818 C C . ALA A 1 112 ? -0.903 1.996 -0.075 1.00 98.88 112 ALA A C 1
ATOM 820 O O . ALA A 1 112 ? -1.394 3.064 -0.427 1.00 98.88 112 ALA A O 1
ATOM 821 N N . LEU A 1 113 ? -1.577 1.144 0.703 1.00 98.88 113 LEU A N 1
ATOM 822 C CA . LEU A 1 113 ? -2.918 1.442 1.215 1.00 98.88 113 LEU A CA 1
ATOM 823 C C . LEU A 1 113 ? -2.924 2.657 2.158 1.00 98.88 113 LEU A C 1
ATOM 825 O O . LEU A 1 113 ? -3.863 3.451 2.121 1.00 98.88 113 LEU A O 1
ATOM 829 N N . GLU A 1 114 ? -1.880 2.834 2.974 1.00 98.75 114 GLU A N 1
ATOM 830 C CA . GLU A 1 114 ? -1.713 4.043 3.789 1.00 98.75 114 GLU A CA 1
ATOM 831 C C . GLU A 1 114 ? -1.533 5.293 2.919 1.00 98.75 114 GLU A C 1
ATOM 833 O O . GLU A 1 114 ? -2.218 6.286 3.158 1.00 98.75 114 GLU A O 1
ATOM 838 N N . SER A 1 115 ? -0.691 5.253 1.880 1.00 98.75 115 SER A N 1
ATOM 839 C CA . SER A 1 115 ? -0.453 6.431 1.032 1.00 98.75 115 SER A CA 1
ATOM 840 C C . SER A 1 115 ? -1.640 6.800 0.139 1.00 98.75 115 SER A C 1
ATOM 842 O O . SER A 1 115 ? -1.821 7.983 -0.158 1.00 98.75 115 SER A O 1
ATOM 844 N N . ILE A 1 116 ? -2.483 5.833 -0.243 1.00 98.88 116 ILE A N 1
ATOM 845 C CA . ILE A 1 116 ? -3.782 6.082 -0.894 1.00 98.88 116 ILE A CA 1
ATOM 846 C C . ILE A 1 116 ? -4.739 6.797 0.076 1.00 98.88 116 ILE A C 1
ATOM 848 O O . ILE A 1 116 ? -5.457 7.721 -0.307 1.00 98.88 116 ILE A O 1
ATOM 852 N N . GLY A 1 117 ? -4.729 6.416 1.355 1.00 98.50 117 GLY A N 1
ATOM 853 C CA . GLY A 1 117 ? -5.477 7.093 2.411 1.00 98.50 117 GLY A CA 1
ATOM 854 C C . GLY A 1 117 ? -6.975 6.792 2.389 1.00 98.50 117 GLY A C 1
ATOM 855 O O . GLY A 1 117 ? -7.377 5.633 2.391 1.00 98.50 117 GLY A O 1
ATOM 856 N N . ARG A 1 118 ? -7.830 7.823 2.426 1.00 98.31 118 ARG A N 1
ATOM 857 C CA . ARG A 1 118 ? -9.290 7.658 2.594 1.00 98.31 118 ARG A CA 1
ATOM 858 C C . ARG A 1 118 ? -9.935 6.781 1.520 1.00 98.31 118 ARG A C 1
ATOM 860 O O . ARG A 1 118 ? -10.859 6.031 1.837 1.00 98.31 118 ARG A O 1
ATOM 867 N N . ASP A 1 119 ? -9.416 6.824 0.298 1.00 98.44 119 ASP A N 1
ATOM 868 C CA . ASP A 1 119 ? -9.937 6.043 -0.828 1.00 98.44 119 ASP A CA 1
ATOM 869 C C . ASP A 1 119 ? -9.609 4.542 -0.706 1.00 98.44 119 ASP A C 1
ATOM 871 O O . ASP A 1 119 ? -10.220 3.709 -1.371 1.00 98.44 119 ASP A O 1
ATOM 875 N N . ALA A 1 120 ? -8.746 4.154 0.243 1.00 98.69 120 ALA A N 1
ATOM 876 C CA . ALA A 1 120 ? -8.485 2.762 0.600 1.00 98.69 120 ALA A CA 1
ATOM 877 C C . ALA A 1 120 ? -9.567 2.137 1.507 1.00 98.69 120 ALA A C 1
ATOM 879 O O . ALA A 1 120 ? -9.379 1.035 2.024 1.00 98.69 120 ALA A O 1
ATOM 880 N N . ALA A 1 121 ? -10.716 2.794 1.714 1.00 98.56 121 ALA A N 1
ATOM 881 C CA . ALA A 1 121 ? -11.777 2.320 2.609 1.00 98.56 121 ALA A CA 1
ATOM 882 C C . ALA A 1 121 ? -12.275 0.893 2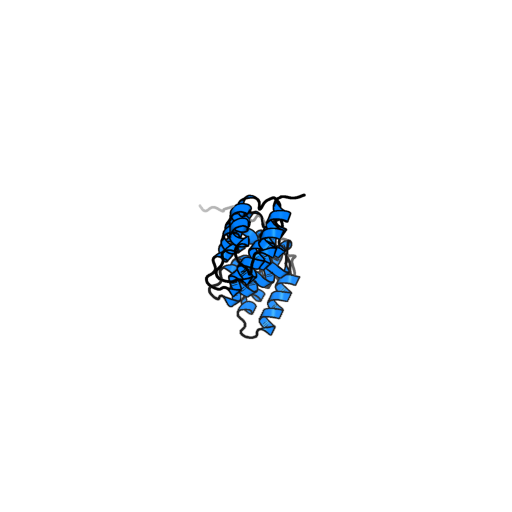.293 1.00 98.56 121 ALA A C 1
ATOM 884 O O . ALA A 1 121 ? -12.631 0.148 3.208 1.00 98.56 121 ALA A O 1
ATOM 885 N N . ALA A 1 122 ? -12.249 0.470 1.024 1.00 98.50 122 ALA A N 1
ATOM 886 C CA . ALA A 1 122 ? -12.615 -0.896 0.638 1.00 98.50 122 ALA A CA 1
ATOM 887 C C . ALA A 1 122 ? -11.663 -1.968 1.216 1.00 98.50 122 ALA A C 1
ATOM 889 O O . ALA A 1 122 ? -12.068 -3.116 1.394 1.00 98.50 122 ALA A O 1
ATOM 890 N N . ALA A 1 123 ? -10.428 -1.602 1.583 1.00 98.81 123 ALA A N 1
ATOM 891 C CA . ALA A 1 123 ? -9.449 -2.503 2.190 1.00 98.81 123 ALA A CA 1
ATOM 892 C C . ALA A 1 123 ? -9.599 -2.654 3.716 1.00 98.81 123 ALA A C 1
ATOM 894 O O . ALA A 1 123 ? -8.888 -3.462 4.316 1.00 98.81 123 ALA A O 1
ATOM 895 N N . VAL A 1 124 ? -10.520 -1.928 4.369 1.00 98.81 124 VAL A N 1
ATOM 896 C CA . VAL A 1 124 ? -10.692 -1.944 5.838 1.00 98.81 124 VAL A CA 1
ATOM 897 C C . VAL A 1 124 ? -10.810 -3.359 6.428 1.00 98.81 124 VAL A C 1
ATOM 899 O O . VAL A 1 124 ? -10.119 -3.626 7.412 1.00 98.81 124 VAL A O 1
ATOM 902 N N . PRO A 1 125 ? -11.603 -4.301 5.871 1.00 98.75 125 PRO A N 1
ATOM 903 C CA . PRO A 1 125 ? -11.684 -5.655 6.424 1.00 98.75 125 PRO A CA 1
ATOM 904 C C . PRO A 1 125 ? -10.349 -6.412 6.384 1.00 98.75 125 PRO A C 1
ATOM 906 O O . PRO A 1 125 ? -10.041 -7.164 7.309 1.00 98.75 125 PRO A O 1
ATOM 909 N N . ALA A 1 126 ? -9.550 -6.212 5.334 1.00 98.69 126 ALA A N 1
ATOM 910 C CA . ALA A 1 126 ? -8.240 -6.838 5.193 1.00 98.69 126 ALA A CA 1
ATOM 911 C C . ALA A 1 126 ? -7.206 -6.179 6.122 1.00 98.69 126 ALA A C 1
ATOM 913 O O . ALA A 1 126 ? -6.486 -6.873 6.838 1.00 98.69 126 ALA A O 1
ATOM 914 N N . LEU A 1 127 ? -7.210 -4.847 6.220 1.00 98.69 127 LEU A N 1
ATOM 915 C CA . LEU A 1 127 ? -6.370 -4.094 7.158 1.00 98.69 127 LEU A CA 1
ATOM 916 C C . LEU A 1 127 ? -6.670 -4.443 8.625 1.00 98.69 127 LEU A C 1
ATOM 918 O O . LEU A 1 127 ? -5.752 -4.584 9.431 1.00 98.69 127 LEU A O 1
ATOM 922 N N . ALA A 1 128 ? -7.940 -4.669 8.974 1.00 98.44 128 ALA A N 1
ATOM 923 C CA . ALA A 1 128 ? -8.343 -5.125 10.305 1.00 98.44 128 ALA A CA 1
ATOM 924 C C . ALA A 1 128 ? -7.793 -6.521 10.659 1.00 98.44 128 ALA A C 1
ATOM 926 O O . ALA A 1 128 ? -7.663 -6.851 11.835 1.00 98.44 128 ALA A O 1
ATOM 927 N N . ARG A 1 129 ? -7.449 -7.350 9.666 1.00 97.75 129 ARG A N 1
ATOM 928 C CA . ARG A 1 129 ? -6.710 -8.604 9.889 1.00 97.75 129 ARG A CA 1
ATOM 929 C C . ARG A 1 129 ? -5.208 -8.336 9.997 1.00 97.75 129 ARG A C 1
ATOM 931 O O . ARG A 1 129 ? -4.565 -8.879 10.891 1.00 97.75 129 ARG A O 1
ATOM 938 N N . ALA A 1 130 ? -4.673 -7.457 9.149 1.00 97.75 130 ALA A N 1
ATOM 939 C CA . ALA A 1 130 ? -3.249 -7.120 9.097 1.00 97.75 130 ALA A CA 1
ATOM 940 C C . ALA A 1 130 ? -2.713 -6.442 10.376 1.00 97.75 130 ALA A C 1
ATOM 942 O O . ALA A 1 130 ? -1.535 -6.580 10.689 1.00 97.75 130 ALA A O 1
ATOM 943 N N . VAL A 1 131 ? -3.554 -5.799 11.198 1.00 96.94 131 VAL A N 1
ATOM 944 C CA . VAL A 1 131 ? -3.129 -5.319 12.537 1.00 96.94 131 VAL A CA 1
ATOM 945 C C . VAL A 1 131 ? -2.728 -6.449 13.500 1.00 96.94 131 VAL A C 1
ATOM 947 O O . VAL A 1 131 ? -2.166 -6.178 14.558 1.00 96.94 131 VAL A O 1
ATOM 950 N N . ARG A 1 132 ? -2.978 -7.712 13.133 1.00 94.12 132 ARG A N 1
ATOM 951 C CA . ARG A 1 132 ? -2.521 -8.925 13.829 1.00 94.12 132 ARG A CA 1
ATOM 952 C C . ARG A 1 132 ? -1.524 -9.748 13.002 1.00 94.12 132 ARG A C 1
ATOM 954 O O . ARG A 1 132 ? -1.329 -10.925 13.292 1.00 94.12 132 ARG A O 1
ATOM 961 N N . ASP A 1 133 ? -0.916 -9.163 11.969 1.00 96.06 133 ASP A N 1
ATOM 962 C CA . ASP A 1 133 ? 0.117 -9.836 11.179 1.00 96.06 133 ASP A CA 1
ATOM 963 C C . ASP A 1 133 ? 1.262 -10.352 12.064 1.00 96.06 133 ASP A C 1
ATOM 965 O O . ASP A 1 133 ? 1.575 -9.789 13.117 1.00 96.06 133 ASP A O 1
ATOM 969 N N . ARG A 1 134 ? 1.913 -11.430 11.623 1.00 93.12 134 ARG A N 1
ATOM 970 C CA . ARG A 1 134 ? 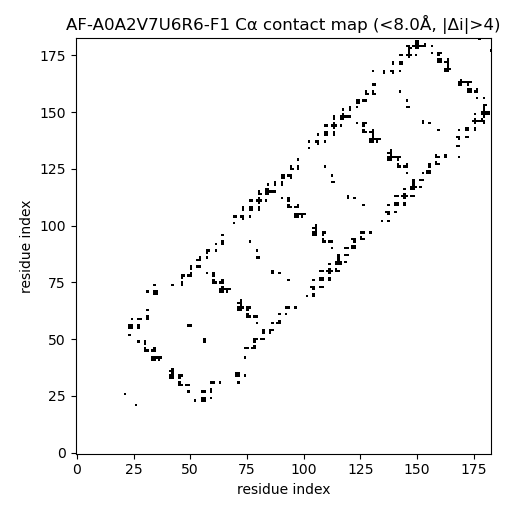3.103 -11.978 12.287 1.00 93.12 134 ARG A CA 1
ATOM 971 C C . ARG A 1 134 ? 4.261 -10.977 12.302 1.00 93.12 134 ARG A C 1
ATOM 973 O O . ARG A 1 134 ? 4.987 -10.905 13.292 1.00 93.12 134 ARG A O 1
ATOM 980 N N . ASP A 1 135 ? 4.389 -10.170 11.254 1.00 94.38 135 ASP A N 1
ATOM 981 C CA . ASP A 1 135 ? 5.411 -9.139 11.137 1.00 94.38 135 ASP A CA 1
ATOM 982 C C . ASP A 1 135 ? 4.994 -7.845 11.859 1.00 94.38 135 ASP A C 1
ATOM 984 O O . ASP A 1 135 ? 3.896 -7.316 11.673 1.00 94.38 135 ASP A O 1
ATOM 988 N N . GLY A 1 136 ? 5.883 -7.321 12.706 1.00 93.38 136 GLY A N 1
ATOM 989 C CA . GLY A 1 136 ? 5.606 -6.133 13.517 1.00 93.38 136 GLY A CA 1
ATOM 990 C C . GLY A 1 136 ? 5.452 -4.842 12.717 1.00 93.38 136 GLY A C 1
ATOM 991 O O . GLY A 1 136 ? 4.651 -3.988 13.106 1.00 93.38 136 GLY A O 1
ATOM 992 N N . ASN A 1 137 ? 6.158 -4.708 11.593 1.00 94.88 137 ASN A N 1
ATOM 993 C CA . ASN A 1 137 ? 6.035 -3.550 10.715 1.00 94.88 137 ASN A CA 1
ATOM 994 C C . ASN A 1 137 ? 4.706 -3.591 9.965 1.00 94.88 137 ASN A C 1
ATOM 996 O O . ASN A 1 137 ? 4.028 -2.568 9.894 1.00 94.88 137 ASN A O 1
ATOM 1000 N N . VAL A 1 138 ? 4.285 -4.762 9.477 1.00 97.25 138 VAL A N 1
ATOM 1001 C CA . VAL A 1 138 ? 2.967 -4.914 8.839 1.00 97.25 138 VAL A CA 1
ATOM 1002 C C . VAL A 1 138 ? 1.856 -4.514 9.810 1.00 97.25 138 VAL A C 1
ATOM 1004 O O . VAL A 1 138 ? 0.993 -3.712 9.446 1.00 97.25 138 VAL A O 1
ATOM 1007 N N . ARG A 1 139 ? 1.913 -4.967 11.073 1.00 96.50 139 ARG A N 1
ATOM 1008 C CA . ARG A 1 139 ? 0.932 -4.550 12.091 1.00 96.50 139 ARG A CA 1
ATOM 1009 C C . ARG A 1 139 ? 0.923 -3.034 12.308 1.00 96.50 139 ARG A C 1
ATOM 1011 O O . ARG A 1 139 ? -0.147 -2.424 12.354 1.00 96.50 139 ARG A O 1
ATOM 1018 N N . LEU A 1 140 ? 2.106 -2.429 12.454 1.00 95.38 140 LEU A N 1
ATOM 1019 C CA . LEU A 1 140 ? 2.268 -0.990 12.677 1.00 95.38 140 LEU A CA 1
ATOM 1020 C C . LEU A 1 140 ? 1.650 -0.179 11.532 1.00 95.38 140 LEU A C 1
ATOM 1022 O O . LEU A 1 140 ? 0.871 0.747 11.766 1.00 95.38 140 LEU A O 1
ATOM 1026 N N . TRP A 1 141 ? 1.991 -0.528 10.292 1.00 97.44 141 TRP A N 1
ATOM 1027 C CA . TRP A 1 141 ? 1.504 0.174 9.111 1.00 97.44 141 TRP A CA 1
ATOM 1028 C C . TRP A 1 141 ? 0.024 -0.089 8.840 1.00 97.44 141 TRP A C 1
ATOM 1030 O O . TRP A 1 141 ? -0.662 0.822 8.388 1.00 97.44 141 TRP A O 1
ATOM 1040 N N . ALA A 1 142 ? -0.513 -1.257 9.202 1.00 98.25 142 ALA A N 1
ATOM 1041 C CA . ALA A 1 142 ? -1.949 -1.519 9.113 1.00 98.25 142 ALA A CA 1
ATOM 1042 C C . ALA A 1 142 ? -2.748 -0.581 10.025 1.00 98.25 142 ALA A C 1
ATOM 1044 O O . ALA A 1 142 ? -3.758 -0.016 9.603 1.00 98.25 142 ALA A O 1
ATOM 1045 N N . ALA A 1 143 ? -2.270 -0.352 11.252 1.00 98.06 143 ALA A N 1
ATOM 1046 C CA . ALA A 1 143 ? -2.890 0.607 12.159 1.00 98.06 143 ALA A CA 1
ATOM 1047 C C . ALA A 1 143 ? -2.820 2.039 11.597 1.00 98.06 143 ALA A C 1
ATOM 1049 O O . ALA A 1 143 ? -3.829 2.745 11.598 1.00 98.06 143 ALA A O 1
ATOM 1050 N N . LYS A 1 144 ? -1.673 2.445 11.033 1.00 97.94 144 LYS A N 1
ATOM 1051 C CA . LYS A 1 144 ? -1.520 3.751 10.364 1.00 97.94 144 LYS A CA 1
ATOM 1052 C C . LYS A 1 144 ? -2.450 3.911 9.159 1.00 97.94 144 LYS A C 1
ATOM 1054 O O . LYS A 1 144 ? -3.096 4.947 9.040 1.00 97.94 144 LYS A O 1
ATOM 1059 N N . ALA A 1 145 ? -2.574 2.891 8.311 1.00 98.62 145 ALA A N 1
ATOM 1060 C CA . ALA A 1 145 ? -3.487 2.902 7.170 1.00 98.62 145 ALA A CA 1
ATOM 1061 C C . ALA A 1 145 ? -4.944 3.080 7.625 1.00 98.62 145 ALA A C 1
ATOM 1063 O O . ALA A 1 145 ? -5.658 3.932 7.103 1.00 98.62 145 ALA A O 1
ATOM 1064 N N . LEU A 1 146 ? -5.374 2.349 8.661 1.00 98.69 146 LEU A N 1
ATOM 1065 C CA . LEU A 1 146 ? -6.709 2.507 9.249 1.00 98.69 146 LEU A CA 1
ATOM 1066 C C . LEU A 1 146 ? -6.921 3.910 9.844 1.00 98.69 146 LEU A C 1
ATOM 1068 O O . LEU A 1 146 ? -7.993 4.489 9.666 1.00 98.69 146 LEU A O 1
ATOM 1072 N N . ALA A 1 147 ? -5.903 4.481 10.496 1.00 98.25 147 ALA A N 1
ATOM 1073 C CA . ALA A 1 147 ? -5.936 5.860 10.985 1.00 98.25 147 ALA A CA 1
ATOM 1074 C C . ALA A 1 147 ? -6.114 6.866 9.837 1.00 98.25 147 ALA A C 1
ATOM 1076 O O . ALA A 1 147 ? -6.936 7.776 9.931 1.00 98.25 147 ALA A O 1
ATOM 1077 N N . LYS A 1 148 ? -5.366 6.678 8.743 1.00 98.25 148 LYS A N 1
ATOM 1078 C CA . LYS A 1 148 ? -5.396 7.528 7.548 1.00 98.25 148 LYS A CA 1
ATOM 1079 C C . LYS A 1 148 ? -6.724 7.438 6.797 1.00 98.25 148 LYS A C 1
ATOM 1081 O O . LYS A 1 148 ? -7.196 8.449 6.281 1.00 98.25 148 LYS A O 1
ATOM 1086 N N . ILE A 1 149 ? -7.342 6.255 6.767 1.00 98.62 149 ILE A N 1
ATOM 1087 C CA . ILE A 1 149 ? -8.697 6.064 6.236 1.00 98.62 149 ILE A CA 1
ATOM 1088 C C . ILE A 1 149 ? -9.713 6.854 7.075 1.00 98.62 149 ILE A C 1
ATOM 1090 O O . ILE A 1 149 ? -10.612 7.492 6.521 1.00 98.62 149 ILE A O 1
ATOM 1094 N N . GLY A 1 150 ? -9.560 6.847 8.403 1.00 97.88 150 GLY A N 1
ATOM 1095 C CA . GLY A 1 150 ? -10.378 7.633 9.326 1.00 97.88 150 GLY A CA 1
ATOM 1096 C C . GLY A 1 150 ? -11.770 7.025 9.560 1.00 97.88 150 GLY A C 1
ATOM 1097 O O . GLY A 1 150 ? -11.898 5.803 9.630 1.00 97.88 150 GLY A O 1
ATOM 1098 N N . PRO A 1 151 ? -12.850 7.824 9.683 1.00 97.88 151 PRO A N 1
ATOM 1099 C CA . PRO A 1 151 ? -14.185 7.330 10.049 1.00 97.88 151 PRO A CA 1
ATOM 1100 C C . PRO A 1 151 ? -14.744 6.132 9.249 1.00 97.88 151 PRO A C 1
ATOM 1102 O O . PRO A 1 151 ? -15.417 5.296 9.858 1.00 97.88 151 PRO A O 1
ATOM 1105 N N . PRO A 1 152 ? -14.472 5.965 7.936 1.00 97.94 152 PRO A N 1
ATOM 1106 C CA . PRO A 1 152 ? -14.853 4.752 7.203 1.00 97.94 152 PRO A CA 1
ATOM 1107 C C . PRO A 1 152 ? -14.274 3.450 7.788 1.00 97.94 152 PRO A C 1
ATOM 1109 O O . PRO A 1 152 ? -14.856 2.384 7.609 1.00 97.94 152 PRO A O 1
ATOM 1112 N N . ALA A 1 153 ? -13.177 3.518 8.548 1.00 98.38 153 ALA A N 1
ATOM 1113 C CA . ALA A 1 153 ? -12.546 2.373 9.200 1.00 98.38 153 ALA A CA 1
ATOM 1114 C C . ALA A 1 153 ? -13.167 1.992 10.562 1.00 98.38 153 ALA A C 1
ATOM 1116 O O . ALA A 1 153 ? -12.608 1.159 11.276 1.00 98.38 153 ALA A O 1
ATOM 1117 N N . ARG A 1 154 ? -14.340 2.529 10.939 1.00 98.00 154 ARG A N 1
ATOM 1118 C CA . ARG A 1 154 ? -15.033 2.209 12.212 1.00 98.00 154 ARG A CA 1
ATOM 1119 C C . ARG A 1 154 ? -15.200 0.713 12.484 1.00 98.00 154 ARG A C 1
ATOM 1121 O O . ARG A 1 154 ? -15.102 0.296 13.637 1.00 98.00 154 ARG A O 1
ATOM 1128 N N . ALA A 1 155 ? -15.389 -0.100 11.447 1.00 97.88 155 ALA A N 1
ATOM 1129 C CA . ALA A 1 155 ? -15.496 -1.552 11.583 1.00 97.88 155 ALA A CA 1
ATOM 1130 C C . ALA A 1 155 ? -14.213 -2.223 12.127 1.00 97.88 155 ALA A C 1
ATOM 1132 O O . ALA A 1 155 ? -14.287 -3.321 12.672 1.00 97.88 155 ALA A O 1
ATOM 1133 N N . ALA A 1 156 ? -13.049 -1.569 12.032 1.00 98.12 156 ALA A N 1
ATOM 1134 C CA . ALA A 1 156 ? -11.771 -2.088 12.520 1.00 98.12 156 ALA A CA 1
ATOM 1135 C C . ALA A 1 156 ? -11.492 -1.784 14.005 1.00 98.12 156 ALA A C 1
ATOM 1137 O O . ALA A 1 156 ? -10.508 -2.283 14.552 1.00 98.12 156 ALA A O 1
ATOM 1138 N N . LEU A 1 157 ? -12.343 -1.004 14.688 1.00 97.88 157 LEU A N 1
ATOM 1139 C CA . LEU A 1 157 ? -12.137 -0.624 16.094 1.00 97.88 157 LEU A CA 1
ATOM 1140 C C . LEU A 1 157 ? -11.933 -1.819 17.050 1.00 97.88 157 LEU A C 1
ATOM 1142 O O . LEU A 1 157 ? -11.048 -1.721 17.905 1.00 97.88 157 LEU A O 1
ATOM 1146 N N . PRO A 1 158 ? -12.666 -2.949 16.934 1.00 97.56 158 PRO A N 1
ATOM 1147 C CA . PRO A 1 158 ? -12.411 -4.113 17.783 1.00 97.56 158 PRO A CA 1
ATOM 1148 C C . PRO A 1 158 ? -11.013 -4.705 17.566 1.00 97.56 158 PRO A C 1
ATOM 1150 O O . PRO A 1 158 ? -10.325 -5.025 18.533 1.00 97.56 158 PRO A O 1
ATOM 1153 N N . ALA A 1 159 ? -10.567 -4.797 16.308 1.00 96.50 159 ALA A N 1
ATOM 1154 C CA . ALA A 1 159 ? -9.246 -5.319 15.969 1.00 96.50 159 ALA A CA 1
ATOM 1155 C C . ALA A 1 159 ? -8.124 -4.400 16.473 1.00 96.50 159 ALA A C 1
ATOM 1157 O O . ALA A 1 159 ? -7.144 -4.886 17.026 1.00 96.50 159 ALA A O 1
ATOM 1158 N N . LEU A 1 160 ? -8.295 -3.079 16.360 1.00 96.12 160 LEU A N 1
ATOM 1159 C CA . LEU A 1 160 ? -7.351 -2.094 16.899 1.00 96.12 160 LEU A CA 1
ATOM 1160 C C . LEU A 1 160 ? -7.291 -2.123 18.431 1.00 96.12 160 LEU A C 1
ATOM 1162 O O . LEU A 1 160 ? -6.209 -2.052 19.004 1.00 96.12 160 LEU A O 1
ATOM 1166 N N . THR A 1 161 ? -8.436 -2.268 19.102 1.00 95.81 161 THR A N 1
ATOM 1167 C CA . THR A 1 161 ? -8.496 -2.352 20.574 1.00 95.81 161 THR A CA 1
ATOM 1168 C C . THR A 1 161 ? -7.743 -3.574 21.093 1.00 95.81 161 THR A C 1
ATOM 1170 O O . THR A 1 161 ? -7.053 -3.508 22.108 1.00 95.81 161 THR A O 1
ATOM 1173 N N . ASP A 1 162 ? -7.863 -4.695 20.390 1.00 92.50 162 ASP A N 1
ATOM 1174 C CA . ASP A 1 162 ? -7.093 -5.894 20.688 1.00 92.50 162 ASP A CA 1
ATOM 1175 C C . ASP A 1 162 ? -5.601 -5.706 20.365 1.00 92.50 162 ASP A C 1
ATOM 1177 O O . ASP A 1 162 ? -4.74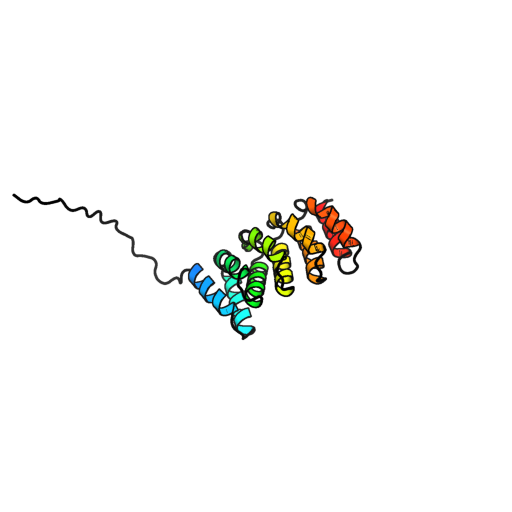7 -5.987 21.203 1.00 92.50 162 ASP A O 1
ATOM 1181 N N . ALA A 1 163 ? -5.285 -5.124 19.202 1.00 90.19 163 ALA A N 1
ATOM 1182 C CA . ALA A 1 163 ? -3.912 -4.858 18.777 1.00 90.19 163 ALA A CA 1
ATOM 1183 C C . ALA A 1 163 ? -3.154 -3.895 19.714 1.00 90.19 163 ALA A C 1
ATOM 1185 O O . ALA A 1 163 ? -1.931 -3.995 19.842 1.00 90.19 163 ALA A O 1
ATOM 1186 N N . ALA A 1 164 ? -3.866 -2.997 20.406 1.00 90.25 164 ALA A N 1
ATOM 1187 C CA . ALA A 1 164 ? -3.293 -2.064 21.377 1.00 90.25 164 ALA A CA 1
ATOM 1188 C C . ALA A 1 164 ? -2.682 -2.758 22.613 1.00 90.25 164 ALA A C 1
ATOM 1190 O O . ALA A 1 164 ? -1.904 -2.168 23.366 1.00 90.25 164 ALA A O 1
ATOM 1191 N N . ARG A 1 165 ? -2.999 -4.041 22.824 1.00 86.50 165 ARG A N 1
ATOM 1192 C CA . ARG A 1 165 ? -2.422 -4.846 23.906 1.00 86.50 165 ARG A CA 1
ATOM 1193 C C . ARG A 1 165 ? -0.975 -5.261 23.613 1.00 86.50 165 ARG A C 1
ATOM 1195 O O . ARG A 1 165 ? -0.233 -5.510 24.561 1.00 86.50 165 ARG A O 1
ATOM 1202 N N . TYR A 1 166 ? -0.560 -5.292 22.343 1.00 75.00 166 TYR A N 1
ATOM 1203 C CA . TYR A 1 166 ? 0.793 -5.674 21.924 1.00 75.00 166 TYR A CA 1
ATOM 1204 C C . TYR A 1 166 ? 1.739 -4.468 21.850 1.00 75.00 166 TYR A C 1
ATOM 1206 O O . TYR A 1 166 ? 1.361 -3.395 21.381 1.00 75.00 166 TYR A O 1
ATOM 1214 N N . ASP A 1 167 ? 2.991 -4.657 22.277 1.00 72.75 167 ASP A N 1
ATOM 1215 C CA . ASP A 1 167 ? 3.944 -3.560 22.501 1.00 72.75 167 ASP A CA 1
ATOM 1216 C C . ASP A 1 167 ? 4.303 -2.787 21.218 1.00 72.75 167 ASP A C 1
ATOM 1218 O O . ASP A 1 167 ? 4.204 -1.565 21.172 1.00 72.75 167 ASP A O 1
ATOM 1222 N N . SER A 1 168 ? 4.597 -3.489 20.118 1.00 76.88 168 SER A N 1
ATOM 1223 C CA . SER A 1 168 ? 5.035 -2.856 18.861 1.00 76.88 168 SER A CA 1
ATOM 1224 C C . SER A 1 168 ? 3.960 -2.012 18.159 1.00 76.88 168 SER A C 1
ATOM 1226 O O . SER A 1 168 ? 4.275 -1.262 17.239 1.00 76.88 168 SER A O 1
ATOM 1228 N N . THR A 1 169 ? 2.685 -2.182 18.518 1.00 84.75 169 THR A N 1
ATOM 1229 C CA . THR A 1 169 ? 1.536 -1.579 17.818 1.00 84.75 169 THR A CA 1
ATOM 1230 C C . THR A 1 169 ? 0.635 -0.742 18.703 1.00 84.75 169 THR A C 1
ATOM 1232 O O . THR A 1 169 ? -0.290 -0.126 18.177 1.00 84.75 169 THR A O 1
ATOM 1235 N N . ARG A 1 170 ? 0.906 -0.673 20.014 1.00 90.00 170 ARG A N 1
ATOM 1236 C CA . ARG A 1 170 ? 0.071 0.039 20.987 1.00 90.00 170 ARG A CA 1
ATOM 1237 C C . ARG A 1 170 ? -0.234 1.470 20.562 1.00 90.00 170 ARG A C 1
ATOM 1239 O O . ARG A 1 170 ? -1.392 1.799 20.328 1.00 90.00 170 ARG A O 1
ATOM 1246 N N . THR A 1 171 ? 0.805 2.283 20.387 1.00 91.69 171 THR A N 1
ATOM 1247 C CA . THR A 1 171 ? 0.657 3.708 20.065 1.00 91.69 171 THR A CA 1
ATOM 1248 C C . THR A 1 171 ? -0.083 3.921 18.748 1.00 91.69 171 THR A C 1
ATOM 1250 O O . THR A 1 171 ? -1.047 4.678 18.693 1.00 91.69 171 THR A O 1
ATOM 1253 N N . ALA A 1 172 ? 0.301 3.197 17.692 1.00 93.25 172 ALA A N 1
ATOM 1254 C CA . ALA A 1 172 ? -0.346 3.339 16.389 1.00 93.25 172 ALA A CA 1
ATOM 1255 C C . ALA A 1 172 ? -1.816 2.891 16.411 1.00 93.25 172 ALA A C 1
ATOM 1257 O O . ALA A 1 172 ? -2.649 3.499 15.741 1.00 93.25 172 ALA A O 1
ATOM 1258 N N . ALA A 1 173 ? -2.154 1.856 17.184 1.00 94.44 173 ALA A N 1
ATOM 1259 C CA . ALA A 1 173 ? -3.529 1.401 17.331 1.00 94.44 173 ALA A CA 1
ATOM 1260 C C . ALA A 1 173 ? -4.391 2.411 18.106 1.00 94.44 173 ALA A C 1
ATOM 1262 O O . ALA A 1 173 ? -5.522 2.684 17.706 1.00 94.44 173 ALA A O 1
ATOM 1263 N N . GLU A 1 174 ? -3.860 3.003 19.176 1.00 95.06 174 GLU A N 1
ATOM 1264 C CA . GLU A 1 174 ? -4.537 4.051 19.949 1.00 95.06 174 GLU A CA 1
ATOM 1265 C C . GLU A 1 174 ? -4.774 5.319 19.118 1.00 95.06 174 GLU A C 1
ATOM 1267 O O . GLU A 1 174 ? -5.880 5.871 19.124 1.00 95.06 174 GLU A O 1
ATOM 1272 N N . ASP A 1 175 ? -3.770 5.748 18.352 1.00 94.50 175 ASP A N 1
ATOM 1273 C CA . ASP A 1 175 ? -3.889 6.885 17.439 1.00 94.50 175 ASP A CA 1
ATOM 1274 C C . ASP A 1 175 ? -4.916 6.612 16.335 1.00 94.50 175 ASP A C 1
ATOM 1276 O O . ASP A 1 175 ? -5.748 7.474 16.039 1.00 94.50 175 ASP A O 1
ATOM 1280 N N . ALA A 1 176 ? -4.937 5.393 15.784 1.00 96.31 176 ALA A N 1
ATOM 1281 C CA . ALA A 1 176 ? -5.953 4.978 14.823 1.00 96.31 176 ALA A CA 1
ATOM 1282 C C . ALA A 1 176 ? -7.361 5.019 15.424 1.00 96.31 176 ALA A C 1
ATOM 1284 O O . ALA A 1 176 ? -8.277 5.560 14.807 1.00 96.31 176 ALA A O 1
ATOM 1285 N N . ILE A 1 177 ? -7.548 4.517 16.649 1.00 97.44 177 ILE A N 1
ATOM 1286 C CA . ILE A 1 177 ? -8.838 4.579 17.350 1.00 97.44 177 ILE A CA 1
ATOM 1287 C C . ILE A 1 177 ? -9.306 6.032 17.504 1.00 97.44 177 ILE A C 1
ATOM 1289 O O . ILE A 1 177 ? -10.484 6.314 17.267 1.00 97.44 177 ILE A O 1
ATOM 1293 N N . ARG A 1 178 ? -8.404 6.954 17.866 1.00 96.75 178 ARG A N 1
ATOM 1294 C CA . ARG A 1 178 ? -8.710 8.388 17.986 1.00 96.75 178 ARG A CA 1
ATOM 1295 C C . ARG A 1 178 ? -9.116 8.985 16.635 1.00 96.75 178 ARG A C 1
ATOM 1297 O O . ARG A 1 178 ? -10.170 9.607 16.541 1.00 96.75 178 ARG A O 1
ATOM 1304 N N . ALA A 1 179 ? -8.335 8.732 15.584 1.00 96.38 179 ALA A N 1
ATOM 1305 C CA . ALA A 1 179 ? -8.602 9.231 14.234 1.00 96.38 179 ALA A CA 1
ATOM 1306 C C . ALA A 1 179 ? -9.939 8.725 13.657 1.00 96.38 179 ALA A C 1
ATOM 1308 O O . ALA A 1 179 ? -10.663 9.470 13.000 1.00 96.38 179 ALA A O 1
ATOM 1309 N N . ILE A 1 180 ? -10.297 7.467 13.928 1.00 97.44 180 ILE A N 1
ATOM 1310 C CA . ILE A 1 180 ? -11.526 6.831 13.430 1.00 97.44 180 ILE A CA 1
ATOM 1311 C C . ILE A 1 180 ? -12.777 7.330 14.165 1.00 97.44 180 ILE A C 1
ATOM 1313 O O . ILE A 1 180 ? -13.853 7.451 13.567 1.00 97.44 180 ILE A O 1
ATOM 1317 N N . LYS A 1 181 ? -12.669 7.591 15.473 1.00 94.69 181 LYS A N 1
ATOM 1318 C CA . LYS A 1 181 ? -13.789 8.112 16.269 1.00 94.69 181 LYS A CA 1
ATOM 1319 C C . LYS A 1 181 ? -14.094 9.572 15.929 1.00 94.69 181 LYS A C 1
ATOM 1321 O O . LYS A 1 181 ? -15.273 9.921 15.904 1.00 94.69 181 LYS A O 1
ATOM 1326 N N . GLY A 1 182 ? -13.068 10.340 15.558 1.00 82.94 182 GLY A N 1
ATOM 1327 C CA . GLY A 1 182 ? -13.165 11.786 15.386 1.00 82.94 182 GLY A CA 1
ATOM 1328 C C . GLY A 1 182 ? -13.067 12.523 16.729 1.00 82.94 182 GLY A C 1
ATOM 1329 O O . GLY A 1 182 ? -12.947 11.863 17.767 1.00 82.94 182 GLY A O 1
ATOM 1330 N N . PRO A 1 183 ? -13.051 13.869 16.704 1.00 72.75 183 PRO A N 1
ATOM 1331 C CA . PRO A 1 183 ? -13.156 14.690 17.909 1.00 72.75 183 PRO A CA 1
ATOM 1332 C C . PRO A 1 183 ? -14.485 14.479 18.647 1.00 72.75 183 PRO A C 1
ATOM 1334 O O . PRO A 1 183 ? -15.482 14.097 17.990 1.00 72.75 183 PRO A O 1
#

Solvent-accessible surface area (backbone atoms only — not comparable to full-atom values): 9416 Å² total; per-residue (Å²): 133,84,86,81,86,85,80,86,77,84,80,75,80,71,83,89,79,83,80,90,68,77,53,59,58,60,50,32,48,60,35,54,59,36,39,72,44,89,49,64,70,52,24,53,51,29,34,51,53,41,32,72,59,38,60,65,24,44,69,50,35,54,56,32,55,69,43,94,48,62,66,34,20,21,48,26,23,46,25,36,27,70,38,16,57,60,33,45,88,39,33,68,60,41,34,58,38,56,70,46,92,48,66,65,32,21,36,26,26,33,47,18,41,29,47,26,15,51,71,28,45,87,25,36,75,47,36,40,51,32,38,69,42,92,49,60,65,35,15,30,36,18,22,44,18,42,24,51,28,13,57,77,30,54,87,29,47,68,45,31,61,57,30,36,75,40,82,83,26,21,68,41,18,52,51,17,49,47,43,24,69,51,133

Radius of gyration: 22.41 Å; Cα contacts (8 Å, |Δi|>4): 292; chains: 1; bounding box: 47×31×91 Å

Mean predicted aligned error: 7.52 Å

Nearest PDB structures (foldseek):
  1oyz-assembly1_A  TM=6.792E-01  e=8.401E-03  Escherichia coli
  7wtx-assembly1_K  TM=5.605E-01  e=9.379E-02  Homo sapiens
  7vg5-assembly1_B  TM=1.679E-01  e=5.002E-01  Methylorubrum extorquens AM1
  6bq1-assembly1_A  TM=2.121E-01  e=4.818E+00  Homo sapiens

Sequence (183 aa):
MRAPLRLAVLLVSLPLAAGCARNPERRAADLIENLRNPDAAAVDRAVRQLVEMGEPAVPALILALKDPEARVRNAAASALWGLGPKAHDAVPTLAEALADNDDGVRLGVVMALESIGRDAAAAVPALARAVRDRDGNVRLWAAKALAKIGPPARAALPALTDAARYDSTRTAAEDAIRAIKGP

Foldseek 3Di:
DDDDDDDDDPPPPDPPDDPDDDDLLVVLLVLLVQLPPPPPVSLVVSLVVLLVSFLSNLVVLLVQCVDPDLSSVLSSLQSLLSNQLSNLVSLVSLLVQCPPPDPSNVLSSLSSLLSNFLSSLVSLVSLLVQCVDPDLSSVQSSLSSLLSNAQSNVVSLVSLVVSLVDDSRVVSSVSSNDRNVDD